Protein AF-A0A432KCK3-F1 (afdb_monomer_lite)

pLDDT: mean 88.82, std 5.76, range [59.09, 95.88]

Sequence (200 aa):
MNIKNFKIGFIILGVLIILNLLLFLYYFHNQTVSRNISDWASFASYIGGTTNTLISIMTLLVTFFIAYEISKIEGKRNTANIEYDRKKFKRELREKAYAEVSENLNDFWFAITNGNRQQTKDSLFIIRTRFISFIKHKKHLFPDIKPSEFQNLDNILKEVLNQASKKIDVDTPEMIKLVEDFQKEISLFHKRIQEYILSE

Radius of gyration: 40.0 Å; chains: 1; bounding box: 82×30×105 Å

Secondary structure (DSSP, 8-state):
--HHHHHHHHHHHHHHHHHHHHHHHHHHTTSPPP--HHHHHHHHHHHHHHHHHHHHHHHHHHHHHHHHHHHHHHHHHHHHHHHHHHHHHHHHHHHHHHHHHHHHHHHHHHHHHSS-HHHHHHHHHHHHHHHHHHHHHGGGT-TT--GGGGHHHHHHHHHHHHHHTT---TTSHHHHHHHHHHHHHHHHHHHHHHHHHH--

Foldseek 3Di:
DDPVVLVVVVVVLVVVLVVVVVVVCVVCVPPDDDPDVVVVVVVCVVSCVVVVVSVVVNVVSVVVVVVVVVVVVVVVVVVVVVVVVVLVVLLVVLVVLCVVLLVLLVCLVVLQPPDDLVSSLVSLVVNLVSNVCSQPPVCVSVVPDHPVLLVQLSVLSVVVSVVSVVDDDCPDPVNVVSVVSNVVSSVVVVVVSVCRSPVD

Structure (mmCIF, N/CA/C/O backbone):
data_AF-A0A432KCK3-F1
#
_entry.id   AF-A0A432KCK3-F1
#
loop_
_atom_site.group_PDB
_atom_site.id
_atom_site.type_symbol
_atom_site.label_atom_id
_atom_site.label_alt_id
_atom_site.label_comp_id
_atom_site.label_asym_id
_atom_site.label_entity_id
_atom_site.label_seq_id
_atom_site.pdbx_PDB_ins_code
_atom_site.Cartn_x
_atom_site.Cartn_y
_atom_site.Cartn_z
_atom_site.occupancy
_atom_site.B_iso_or_equiv
_atom_site.auth_seq_id
_atom_site.auth_comp_id
_atom_site.auth_asym_id
_atom_site.auth_atom_id
_atom_site.pdbx_PDB_model_num
ATOM 1 N N . MET A 1 1 ? 10.576 1.507 -29.849 1.00 65.75 1 MET A N 1
ATOM 2 C CA . MET A 1 1 ? 11.276 0.990 -31.046 1.00 65.75 1 MET A CA 1
ATOM 3 C C . MET A 1 1 ? 11.766 -0.421 -30.751 1.00 65.75 1 MET A C 1
ATOM 5 O O . MET A 1 1 ? 12.307 -0.630 -29.678 1.00 65.75 1 MET A O 1
ATOM 9 N N . ASN A 1 2 ? 11.532 -1.409 -31.619 1.00 81.06 2 ASN A N 1
ATOM 10 C CA . ASN A 1 2 ? 12.015 -2.774 -31.361 1.00 81.06 2 ASN A CA 1
A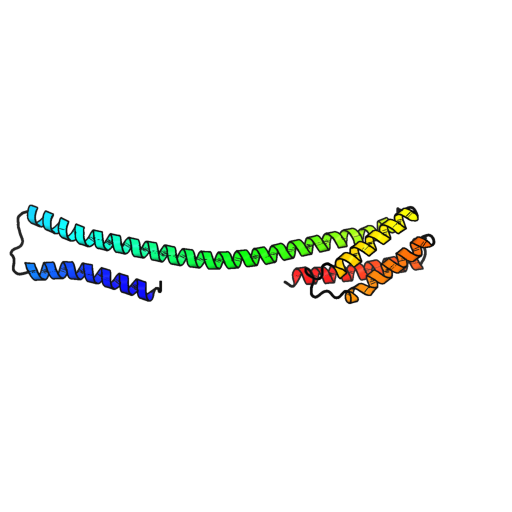TOM 11 C C . ASN A 1 2 ? 13.544 -2.825 -31.538 1.00 81.06 2 ASN A C 1
ATOM 13 O O . ASN A 1 2 ? 14.058 -2.259 -32.505 1.00 81.06 2 ASN A O 1
ATOM 17 N N . ILE A 1 3 ? 14.257 -3.532 -30.655 1.00 84.62 3 ILE A N 1
ATOM 18 C CA . ILE A 1 3 ? 15.711 -3.745 -30.750 1.00 84.62 3 ILE A CA 1
ATOM 19 C C . ILE A 1 3 ? 16.120 -4.299 -32.123 1.00 84.62 3 ILE A C 1
ATOM 21 O O . ILE A 1 3 ? 17.187 -3.972 -32.631 1.00 84.62 3 ILE A O 1
ATOM 25 N N . LYS A 1 4 ? 15.249 -5.094 -32.764 1.00 84.81 4 LYS A N 1
ATOM 26 C CA . LYS A 1 4 ? 15.465 -5.601 -34.127 1.00 84.81 4 LYS A CA 1
ATOM 27 C C . LYS A 1 4 ? 15.536 -4.467 -35.155 1.00 84.81 4 LYS A C 1
ATOM 29 O O . LYS A 1 4 ? 16.465 -4.434 -35.951 1.00 84.81 4 LYS A O 1
ATOM 34 N N . ASN A 1 5 ? 14.618 -3.504 -35.086 1.00 84.12 5 ASN A N 1
ATOM 35 C CA . ASN A 1 5 ? 14.568 -2.373 -36.019 1.00 84.12 5 ASN A CA 1
ATOM 36 C C . ASN A 1 5 ? 15.750 -1.418 -35.798 1.00 84.12 5 ASN A C 1
ATOM 38 O O . ASN A 1 5 ? 16.316 -0.915 -36.762 1.00 84.12 5 ASN A O 1
ATOM 42 N N . PHE A 1 6 ? 16.165 -1.223 -34.540 1.00 84.62 6 PHE A N 1
ATOM 43 C CA . PHE A 1 6 ? 17.365 -0.448 -34.215 1.00 84.62 6 PHE A CA 1
ATOM 44 C C . PHE A 1 6 ? 18.635 -1.093 -34.787 1.00 84.62 6 PHE A C 1
ATOM 46 O O . PHE A 1 6 ? 19.427 -0.420 -35.443 1.00 84.62 6 PHE A O 1
ATOM 53 N N . LYS A 1 7 ? 18.794 -2.413 -34.609 1.00 86.88 7 LYS A N 1
ATOM 54 C CA . LYS A 1 7 ? 19.919 -3.175 -35.175 1.00 86.88 7 LYS A CA 1
ATOM 55 C C . LYS A 1 7 ? 19.970 -3.075 -36.699 1.00 86.88 7 LYS A C 1
ATOM 57 O O . LYS A 1 7 ? 21.044 -2.862 -37.246 1.00 86.88 7 LYS A O 1
ATOM 62 N N . ILE A 1 8 ? 18.824 -3.186 -37.373 1.00 88.31 8 ILE A N 1
ATOM 63 C CA . ILE A 1 8 ? 18.741 -3.044 -38.835 1.00 88.31 8 ILE A CA 1
ATOM 64 C C . ILE A 1 8 ? 19.192 -1.642 -39.268 1.00 88.31 8 ILE A C 1
ATOM 66 O O . ILE A 1 8 ? 20.030 -1.530 -40.158 1.00 88.31 8 ILE A O 1
ATOM 70 N N . GLY A 1 9 ? 18.711 -0.582 -38.608 1.00 86.00 9 GLY A N 1
ATOM 71 C CA . GLY A 1 9 ? 19.139 0.791 -38.904 1.00 86.00 9 GLY A CA 1
ATOM 72 C C . GLY A 1 9 ? 20.643 1.010 -38.707 1.00 86.00 9 GLY A C 1
ATOM 73 O O . GLY A 1 9 ? 21.292 1.643 -39.537 1.00 86.00 9 GLY A O 1
ATOM 74 N N . PHE A 1 10 ? 21.216 0.421 -37.655 1.00 86.81 10 PHE A N 1
ATOM 75 C CA . PHE A 1 10 ? 22.654 0.480 -37.383 1.00 86.81 10 PHE A CA 1
ATOM 76 C C . PHE A 1 10 ? 23.480 -0.231 -38.467 1.00 86.81 10 PHE A C 1
ATOM 78 O O . PHE A 1 10 ? 24.492 0.299 -38.920 1.00 86.81 10 PHE A O 1
ATOM 85 N N . ILE A 1 11 ? 23.024 -1.403 -38.924 1.00 90.19 11 ILE A N 1
ATOM 86 C CA . ILE A 1 11 ? 23.661 -2.147 -40.020 1.00 90.19 11 ILE A CA 1
ATOM 87 C C . ILE A 1 11 ? 23.606 -1.337 -41.319 1.00 90.19 11 ILE A C 1
ATOM 89 O O . ILE A 1 11 ? 24.623 -1.225 -41.997 1.00 90.19 11 ILE A O 1
ATOM 93 N N . ILE A 1 12 ? 22.460 -0.729 -41.646 1.00 90.69 12 ILE A N 1
ATOM 94 C CA . ILE A 1 12 ? 22.310 0.106 -42.848 1.00 90.69 12 ILE A CA 1
ATOM 95 C C . ILE A 1 12 ? 23.300 1.278 -42.822 1.00 90.69 12 ILE A C 1
ATOM 97 O O . ILE A 1 12 ? 23.990 1.510 -43.811 1.00 90.69 12 ILE A O 1
ATOM 101 N N . LEU A 1 13 ? 23.421 1.983 -41.694 1.00 87.50 13 LEU A N 1
ATOM 102 C CA . LEU A 1 13 ? 24.374 3.090 -41.550 1.00 87.50 13 LEU A CA 1
ATOM 103 C C . LEU A 1 13 ? 25.829 2.626 -41.695 1.00 87.50 13 LEU A C 1
ATOM 105 O O . LEU A 1 13 ? 26.601 3.267 -42.404 1.00 87.50 13 LEU A O 1
ATOM 109 N N . GLY A 1 14 ? 26.189 1.482 -41.107 1.00 87.88 14 GLY A N 1
ATOM 110 C CA . GLY A 1 14 ? 27.512 0.882 -41.297 1.00 87.88 14 GLY A CA 1
ATOM 111 C C . GLY A 1 14 ? 27.797 0.523 -42.760 1.00 87.88 14 GLY A C 1
ATOM 112 O O . GLY A 1 14 ? 28.874 0.825 -43.273 1.00 87.88 14 GLY A O 1
ATOM 113 N N . VAL A 1 15 ? 26.814 -0.050 -43.462 1.00 91.00 15 VAL A N 1
ATOM 114 C CA . VAL A 1 15 ? 26.917 -0.360 -44.897 1.00 91.00 15 VAL A CA 1
ATOM 115 C C . VAL A 1 15 ? 27.091 0.910 -45.727 1.00 91.00 15 VAL A C 1
ATOM 117 O O . VAL A 1 15 ? 27.895 0.902 -46.651 1.00 91.00 15 VAL A O 1
ATOM 120 N N . LEU A 1 16 ? 26.410 2.012 -45.395 1.00 88.00 16 LEU A N 1
ATOM 121 C CA . LEU A 1 16 ? 26.565 3.287 -46.105 1.00 88.00 16 LEU A CA 1
ATOM 122 C C . LEU A 1 16 ? 27.978 3.875 -45.964 1.00 88.00 16 LEU A C 1
ATOM 124 O O . LEU A 1 16 ? 28.517 4.385 -46.946 1.00 88.00 16 LEU A O 1
ATOM 128 N N . ILE A 1 17 ? 28.600 3.761 -44.784 1.00 86.94 17 ILE A N 1
ATOM 129 C CA . ILE A 1 17 ? 29.996 4.183 -44.566 1.00 86.94 17 ILE A CA 1
ATOM 130 C C . ILE A 1 17 ? 30.942 3.347 -45.438 1.00 86.94 17 ILE A C 1
ATOM 132 O O . ILE A 1 17 ? 31.771 3.893 -46.167 1.00 86.94 17 ILE A O 1
ATOM 136 N N . ILE A 1 18 ? 30.791 2.020 -45.406 1.00 88.62 18 ILE A N 1
ATOM 137 C CA . ILE A 1 18 ? 31.623 1.101 -46.197 1.00 88.62 18 ILE A CA 1
ATOM 138 C C . ILE A 1 18 ? 31.410 1.334 -47.697 1.00 88.62 18 ILE A C 1
ATOM 140 O O . ILE A 1 18 ? 32.375 1.372 -48.455 1.00 88.62 18 ILE A O 1
ATOM 144 N N . LEU A 1 19 ? 30.167 1.539 -48.133 1.00 88.62 19 LEU A N 1
ATOM 145 C CA . LEU A 1 19 ? 29.832 1.807 -49.529 1.00 88.62 19 LEU A CA 1
ATOM 146 C C . LEU A 1 19 ? 30.483 3.101 -50.024 1.00 88.62 19 LEU A C 1
ATOM 148 O O . LEU A 1 19 ? 30.990 3.127 -51.141 1.00 88.62 19 LEU A O 1
ATOM 152 N N . ASN A 1 20 ? 30.515 4.155 -49.203 1.00 84.69 20 ASN A N 1
ATOM 153 C CA . ASN A 1 20 ? 31.182 5.408 -49.556 1.00 84.69 20 ASN A CA 1
ATOM 154 C C . ASN A 1 20 ? 32.686 5.197 -49.814 1.00 84.69 20 ASN A C 1
ATOM 156 O O . ASN A 1 20 ? 33.214 5.673 -50.820 1.00 84.69 20 ASN A O 1
ATOM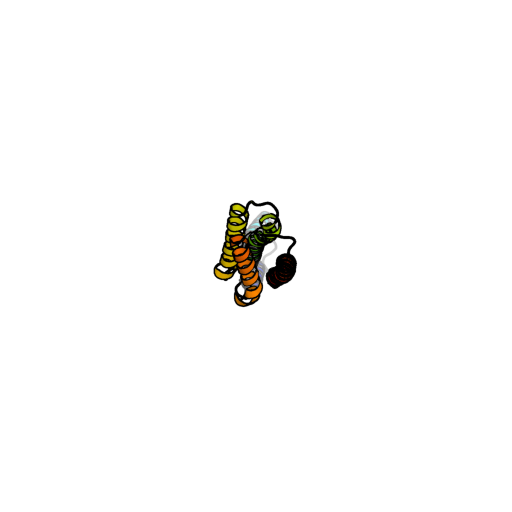 160 N N . LEU A 1 21 ? 33.347 4.403 -48.964 1.00 84.62 21 LEU A N 1
ATOM 161 C CA . LEU A 1 21 ? 34.751 4.017 -49.140 1.00 84.62 21 LEU A CA 1
ATOM 162 C C . LEU A 1 21 ? 34.962 3.139 -50.381 1.00 84.62 21 LEU A C 1
ATOM 164 O O . LEU A 1 21 ? 35.897 3.367 -51.145 1.00 84.62 21 LEU A O 1
ATOM 168 N N . LEU A 1 22 ? 34.087 2.158 -50.616 1.00 88.31 22 LEU A N 1
ATOM 169 C CA . LEU A 1 22 ? 34.173 1.276 -51.783 1.00 88.31 22 LEU A CA 1
ATOM 170 C C . LEU A 1 22 ? 33.948 2.027 -53.098 1.00 88.31 22 LEU A C 1
ATOM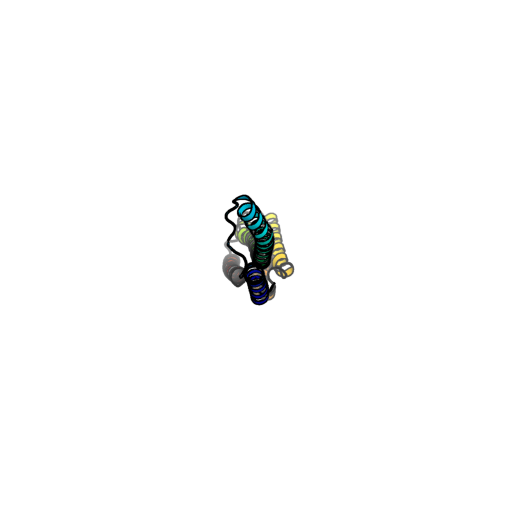 172 O O . LEU A 1 22 ? 34.650 1.755 -54.067 1.00 88.31 22 LEU A O 1
ATOM 176 N N . LEU A 1 23 ? 33.019 2.986 -53.140 1.00 86.56 23 LEU A N 1
ATOM 177 C CA . LEU A 1 23 ? 32.794 3.838 -54.311 1.00 86.56 23 LEU A CA 1
ATOM 178 C C . LEU A 1 23 ? 34.025 4.686 -54.631 1.00 86.56 23 LEU A C 1
ATOM 180 O O . LEU A 1 23 ? 34.400 4.803 -55.797 1.00 86.56 23 LEU A O 1
ATOM 184 N N . PHE A 1 24 ? 34.681 5.230 -53.603 1.00 84.06 24 PHE A N 1
ATOM 185 C CA . PHE A 1 24 ? 35.943 5.939 -53.776 1.00 84.06 24 PHE A CA 1
ATOM 186 C C . PHE A 1 24 ? 37.027 5.013 -54.346 1.00 84.06 24 PHE A C 1
ATOM 188 O O . PHE A 1 24 ? 37.630 5.326 -55.371 1.00 84.06 24 PHE A O 1
ATOM 195 N N . LEU A 1 25 ? 37.233 3.839 -53.740 1.00 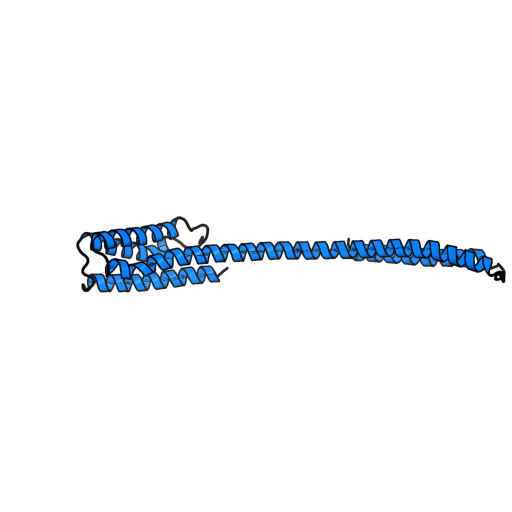85.31 25 LEU A N 1
ATOM 196 C CA . LEU A 1 25 ? 38.221 2.871 -54.225 1.00 85.31 25 LEU A CA 1
ATOM 197 C C . LEU A 1 25 ? 37.929 2.431 -55.662 1.00 85.31 25 LEU A C 1
ATOM 199 O O . LEU A 1 25 ? 38.839 2.393 -56.481 1.00 85.31 25 LEU A O 1
ATOM 203 N N . TYR A 1 26 ? 36.666 2.163 -55.995 1.00 87.69 26 TYR A N 1
ATOM 204 C CA . TYR A 1 26 ? 36.255 1.775 -57.340 1.00 87.69 26 TYR A CA 1
ATOM 205 C C . TYR A 1 26 ? 36.540 2.870 -58.373 1.00 87.69 26 TYR A C 1
ATOM 207 O O . TYR A 1 26 ? 37.083 2.582 -59.436 1.00 87.69 26 TYR A O 1
ATOM 215 N N . TYR A 1 27 ? 36.218 4.130 -58.080 1.00 84.88 27 TYR A N 1
ATOM 216 C CA . TYR A 1 27 ? 36.402 5.210 -59.050 1.00 84.88 27 TYR A CA 1
ATOM 217 C C . TYR A 1 27 ? 37.881 5.573 -59.262 1.00 84.88 27 TYR A C 1
ATOM 219 O O . TYR A 1 27 ? 38.283 5.932 -60.367 1.00 84.88 27 TYR A O 1
ATOM 227 N N . PHE A 1 28 ? 38.709 5.439 -58.222 1.00 82.19 28 PHE A N 1
ATOM 228 C CA . PHE A 1 28 ? 40.108 5.871 -58.244 1.00 82.19 28 PHE A CA 1
ATOM 229 C C . PHE A 1 28 ? 41.134 4.728 -58.363 1.00 82.19 28 PHE A C 1
ATOM 231 O O . PHE A 1 28 ? 42.328 5.008 -58.383 1.00 82.19 28 PHE A O 1
ATOM 238 N N . HIS A 1 29 ? 40.719 3.460 -58.507 1.00 82.31 29 HIS A N 1
ATOM 239 C CA . HIS A 1 29 ? 41.652 2.314 -58.519 1.00 82.31 29 HIS A CA 1
ATOM 240 C C . HIS A 1 29 ? 42.734 2.364 -59.614 1.00 82.31 29 HIS A C 1
ATOM 242 O O . HIS A 1 29 ? 43.839 1.879 -59.392 1.00 82.31 29 HIS A O 1
ATOM 248 N N . ASN A 1 30 ? 42.432 2.949 -60.779 1.00 81.88 30 ASN A N 1
ATOM 249 C CA . ASN A 1 30 ? 43.364 3.059 -61.912 1.00 81.88 30 ASN A CA 1
ATOM 250 C C . ASN A 1 30 ? 44.143 4.383 -61.942 1.00 81.88 30 ASN A C 1
ATOM 252 O O . ASN A 1 30 ? 44.905 4.632 -62.874 1.00 81.88 30 ASN A O 1
ATOM 256 N N . GLN A 1 31 ? 43.932 5.256 -60.957 1.00 81.69 31 GLN A N 1
ATOM 257 C CA . GLN A 1 31 ? 44.624 6.536 -60.860 1.00 81.69 31 GLN A CA 1
ATOM 258 C C . GLN A 1 31 ? 45.939 6.342 -60.096 1.00 81.69 31 GLN A C 1
ATOM 260 O O . GLN A 1 31 ? 46.000 5.617 -59.103 1.00 81.69 31 GLN A O 1
ATOM 265 N N . THR A 1 32 ? 47.010 7.006 -60.532 1.00 82.62 32 THR A N 1
ATOM 266 C CA . THR A 1 32 ? 48.252 7.039 -59.752 1.00 82.62 32 THR A CA 1
ATOM 267 C C . THR A 1 32 ? 48.020 7.788 -58.447 1.00 82.62 32 THR A C 1
ATOM 269 O O . THR A 1 32 ? 47.414 8.859 -58.447 1.00 82.62 32 THR A O 1
ATOM 272 N N . VAL A 1 33 ? 48.546 7.259 -57.344 1.00 82.75 33 VAL A N 1
ATOM 273 C CA . VAL A 1 33 ? 48.454 7.896 -56.026 1.00 82.75 33 VAL A CA 1
ATOM 274 C C . VAL A 1 33 ? 49.027 9.316 -56.086 1.00 82.75 33 VAL A C 1
ATOM 276 O O . VAL A 1 33 ? 50.190 9.499 -56.461 1.00 82.75 33 VAL A O 1
ATOM 279 N N . SER A 1 34 ? 48.223 10.318 -55.713 1.00 85.00 34 SER A N 1
ATOM 280 C CA . SER A 1 34 ? 48.678 11.710 -55.728 1.00 85.00 34 SER A CA 1
ATOM 281 C C . SER A 1 34 ? 49.820 11.919 -54.734 1.00 85.00 34 SER A C 1
ATOM 283 O O . SER A 1 34 ? 49.775 11.466 -53.587 1.00 85.00 34 SER A O 1
ATOM 285 N N . ARG A 1 35 ? 50.852 12.640 -55.181 1.00 87.75 35 ARG A N 1
ATOM 286 C CA . ARG A 1 35 ? 51.964 13.106 -54.339 1.00 87.75 35 ARG A CA 1
ATOM 287 C C . ARG A 1 35 ? 51.707 14.498 -53.757 1.00 87.75 35 ARG A C 1
ATOM 289 O O . ARG A 1 35 ? 52.503 14.966 -52.948 1.00 87.75 35 ARG A O 1
ATOM 296 N N . ASN A 1 36 ? 50.628 15.169 -54.170 1.00 91.50 36 ASN A N 1
ATOM 297 C CA . ASN A 1 36 ? 50.270 16.486 -53.662 1.00 91.50 36 ASN A CA 1
ATOM 298 C C . ASN A 1 36 ? 49.482 16.345 -52.355 1.00 91.50 36 ASN A C 1
ATOM 300 O O . ASN A 1 36 ? 48.428 15.713 -52.304 1.00 91.50 36 ASN A O 1
ATOM 304 N N . ILE A 1 37 ? 49.982 16.974 -51.295 1.00 90.19 37 ILE A N 1
ATOM 305 C CA . ILE A 1 37 ? 49.345 16.954 -49.978 1.00 90.19 37 ILE A CA 1
ATOM 306 C C . ILE A 1 37 ? 47.952 17.606 -49.975 1.00 90.19 37 ILE A C 1
ATOM 308 O O . ILE A 1 37 ? 47.092 17.211 -49.190 1.00 90.19 37 ILE A O 1
ATOM 312 N N . SER A 1 38 ? 47.697 18.554 -50.884 1.00 92.44 38 SER A N 1
ATOM 313 C CA . SER A 1 38 ? 46.398 19.227 -51.017 1.00 92.44 38 SER A CA 1
ATOM 314 C C . SER A 1 38 ? 45.269 18.274 -51.435 1.00 92.44 38 SER A C 1
ATOM 316 O O . SER A 1 38 ? 44.123 18.435 -51.004 1.00 92.44 38 SER A O 1
ATOM 318 N N . ASP A 1 39 ? 45.579 17.255 -52.237 1.00 86.94 39 ASP A N 1
ATOM 319 C CA . ASP A 1 39 ? 44.585 16.282 -52.709 1.00 86.94 39 ASP A CA 1
ATOM 320 C C . ASP A 1 39 ? 44.174 15.342 -51.569 1.00 86.94 39 ASP A C 1
ATOM 322 O O . ASP A 1 39 ? 42.993 15.049 -51.377 1.00 86.94 39 ASP A O 1
ATOM 326 N N . TRP A 1 40 ? 45.144 14.945 -50.741 1.00 86.69 40 TRP A N 1
ATOM 327 C CA . TRP A 1 40 ? 44.907 14.165 -49.526 1.00 86.69 40 TRP A CA 1
ATOM 328 C C . TRP A 1 40 ? 44.112 14.936 -48.477 1.00 86.69 40 TRP A C 1
ATOM 330 O O . TRP A 1 40 ? 43.226 14.361 -47.845 1.00 86.69 40 TRP A O 1
ATOM 340 N N . ALA A 1 41 ? 44.385 16.233 -48.319 1.00 87.75 41 ALA A N 1
ATOM 341 C CA . ALA A 1 41 ? 43.596 17.096 -47.446 1.00 87.75 41 ALA A CA 1
ATOM 342 C C . ALA A 1 41 ? 42.128 17.146 -47.904 1.00 87.75 41 ALA A C 1
ATOM 344 O O . ALA A 1 41 ? 41.225 16.950 -47.094 1.00 87.75 41 ALA A O 1
ATOM 345 N N . SER A 1 42 ? 41.890 17.304 -49.210 1.00 88.62 42 SER A N 1
ATOM 346 C CA . SER A 1 42 ? 40.538 17.329 -49.788 1.00 88.62 42 SER A CA 1
ATOM 347 C C . SER A 1 42 ? 39.806 15.990 -49.627 1.00 88.62 42 SER A C 1
ATOM 349 O O . SER A 1 42 ? 38.626 15.962 -49.273 1.00 88.62 42 SER A O 1
ATOM 351 N N . PHE A 1 43 ? 40.506 14.866 -49.815 1.00 85.19 43 PHE A N 1
ATOM 352 C CA . PHE A 1 43 ? 39.965 13.527 -49.565 1.00 85.19 43 PHE A CA 1
ATOM 353 C C . PHE A 1 43 ? 39.592 13.317 -48.093 1.00 85.19 43 PHE A C 1
ATOM 355 O O . PHE A 1 43 ? 38.486 12.864 -47.790 1.00 85.19 43 PHE A O 1
ATOM 362 N N . ALA A 1 44 ? 40.484 13.690 -47.172 1.00 85.69 44 ALA A N 1
ATOM 363 C CA . ALA A 1 44 ? 40.225 13.605 -45.741 1.00 85.69 44 ALA A CA 1
ATOM 364 C C . ALA A 1 44 ? 39.026 14.474 -45.334 1.00 85.69 44 ALA A C 1
ATOM 366 O O . ALA A 1 44 ? 38.208 14.040 -44.526 1.00 85.69 44 ALA A O 1
ATOM 367 N N . SER A 1 45 ? 38.867 15.660 -45.931 1.00 88.31 45 SER A N 1
ATOM 368 C CA . SER A 1 45 ? 37.687 16.505 -45.725 1.00 88.31 45 SER A CA 1
ATOM 369 C C . SER A 1 45 ? 36.399 15.861 -46.242 1.00 88.31 45 SER A C 1
ATOM 371 O O . SER A 1 45 ? 35.382 15.934 -45.557 1.00 88.31 45 SER A O 1
ATOM 373 N N . TYR A 1 46 ? 36.422 15.198 -47.401 1.00 87.00 46 TYR A N 1
ATOM 374 C CA . TYR A 1 46 ? 35.257 14.483 -47.934 1.00 87.00 46 TYR A CA 1
ATOM 375 C C . TYR A 1 46 ? 34.851 13.300 -47.045 1.00 87.00 46 TYR A C 1
ATOM 377 O O . TYR A 1 46 ? 33.700 13.230 -46.612 1.00 87.00 46 TYR A O 1
ATOM 385 N N . ILE A 1 47 ? 35.796 12.409 -46.718 1.00 86.44 47 ILE A N 1
ATOM 386 C CA . ILE A 1 47 ? 35.545 11.255 -45.841 1.00 86.44 47 ILE A CA 1
ATOM 387 C C . ILE A 1 47 ? 35.131 11.718 -44.448 1.00 86.44 47 ILE A C 1
ATOM 389 O O . ILE A 1 47 ? 34.180 11.185 -43.882 1.00 86.44 47 ILE A O 1
ATOM 393 N N . GLY A 1 48 ? 35.813 12.723 -43.898 1.00 85.50 48 GLY A N 1
ATOM 394 C CA . GLY A 1 48 ? 35.477 13.312 -42.609 1.00 85.50 48 GLY A CA 1
ATOM 395 C C . GLY A 1 48 ? 34.079 13.921 -42.614 1.00 85.50 48 GLY A C 1
ATOM 396 O O . GLY A 1 48 ? 33.308 13.669 -41.696 1.00 85.50 48 GLY A O 1
ATOM 397 N N . GLY A 1 49 ? 33.713 14.656 -43.665 1.00 86.31 49 GLY A N 1
ATOM 398 C CA . GLY A 1 49 ? 32.382 15.237 -43.825 1.00 86.31 49 GLY A CA 1
ATOM 399 C C . GLY A 1 49 ? 31.284 14.176 -43.860 1.00 86.31 49 GLY A C 1
ATOM 400 O O . GLY A 1 49 ? 30.368 14.217 -43.041 1.00 86.31 49 GLY A O 1
ATOM 401 N N . THR A 1 50 ? 31.394 13.184 -44.747 1.00 85.44 50 THR A N 1
ATOM 402 C CA . THR A 1 50 ? 30.371 12.135 -44.883 1.00 85.44 50 THR A CA 1
ATOM 403 C C . THR A 1 50 ? 30.307 11.239 -43.646 1.00 85.44 50 THR A C 1
ATOM 405 O O . THR A 1 50 ? 29.222 10.984 -43.120 1.00 85.44 50 THR A O 1
ATOM 408 N N . THR A 1 51 ? 31.458 10.813 -43.122 1.00 84.06 51 THR A N 1
ATOM 409 C CA . THR A 1 51 ? 31.533 9.921 -41.957 1.00 84.06 51 THR A CA 1
ATOM 410 C C . THR A 1 51 ? 31.043 10.620 -40.694 1.00 84.06 51 THR A C 1
ATOM 412 O O . THR A 1 51 ? 30.252 10.037 -39.957 1.00 84.06 51 THR A O 1
ATOM 415 N N . ASN A 1 52 ? 31.414 11.883 -40.456 1.00 87.88 52 ASN A N 1
ATOM 416 C CA . ASN A 1 52 ? 30.951 12.613 -39.272 1.00 87.88 52 ASN A CA 1
ATOM 417 C C . ASN A 1 52 ? 29.448 12.886 -39.316 1.00 87.88 52 ASN A C 1
ATOM 419 O O . ASN A 1 52 ? 28.784 12.784 -38.282 1.00 87.88 52 ASN A O 1
ATOM 423 N N . THR A 1 53 ? 28.878 13.188 -40.486 1.00 89.06 53 THR A N 1
ATOM 424 C CA . THR A 1 53 ? 27.420 13.301 -40.629 1.00 89.06 53 THR A CA 1
ATOM 425 C C . THR A 1 53 ? 26.729 11.978 -40.292 1.00 89.06 53 THR A C 1
ATOM 427 O O . THR A 1 53 ? 25.769 11.973 -39.520 1.00 89.06 53 THR A O 1
ATOM 430 N N . LEU A 1 54 ? 27.240 10.846 -40.788 1.00 86.38 54 LEU A N 1
ATOM 431 C CA . LEU A 1 54 ? 26.683 9.522 -40.486 1.00 86.38 54 LEU A CA 1
ATOM 432 C C . LEU A 1 54 ? 26.828 9.161 -38.998 1.00 86.38 54 LEU A C 1
ATOM 434 O O . LEU A 1 54 ? 25.860 8.707 -38.389 1.00 86.38 54 LEU A O 1
ATOM 438 N N . ILE A 1 55 ? 27.979 9.444 -38.380 1.00 87.88 55 ILE A N 1
ATOM 439 C CA . ILE A 1 55 ? 28.206 9.264 -36.935 1.00 87.88 55 ILE A CA 1
ATOM 440 C C . ILE A 1 55 ? 27.250 10.135 -36.110 1.00 87.88 55 ILE A C 1
ATOM 442 O O . ILE A 1 55 ? 26.728 9.688 -35.086 1.00 87.88 55 ILE A O 1
ATOM 446 N N . SER A 1 56 ? 26.984 11.365 -36.548 1.00 91.50 56 SER A N 1
ATOM 447 C CA . SER A 1 56 ? 26.070 12.279 -35.852 1.00 91.50 56 SER A CA 1
ATOM 448 C C . SER A 1 56 ? 24.635 11.743 -35.877 1.00 91.50 56 SER A C 1
ATOM 450 O O . SER A 1 56 ? 23.957 11.723 -34.849 1.00 91.50 56 SER A O 1
ATOM 452 N N . ILE A 1 57 ? 24.198 11.217 -37.026 1.00 90.12 57 ILE A N 1
ATOM 453 C CA . ILE A 1 57 ? 22.902 10.540 -37.166 1.00 90.12 57 ILE A CA 1
ATOM 454 C C . ILE A 1 57 ? 22.849 9.291 -36.273 1.00 90.12 57 ILE A C 1
ATOM 456 O O . ILE A 1 57 ? 21.861 9.084 -35.569 1.00 90.12 57 ILE A O 1
ATOM 460 N N . MET A 1 58 ? 23.914 8.482 -36.246 1.00 86.94 58 MET A N 1
ATOM 461 C CA . MET A 1 58 ? 23.997 7.306 -35.370 1.00 86.94 58 MET A CA 1
ATOM 462 C C . MET A 1 58 ? 23.884 7.683 -33.895 1.00 86.94 58 MET A C 1
ATOM 464 O O . MET A 1 58 ? 23.115 7.061 -33.166 1.00 86.94 58 MET A O 1
ATOM 468 N N . THR A 1 59 ? 24.608 8.717 -33.468 1.00 91.06 59 THR A N 1
ATOM 469 C CA . THR A 1 59 ? 24.558 9.225 -32.093 1.00 91.06 59 THR A CA 1
ATOM 470 C C . THR A 1 59 ? 23.135 9.622 -31.722 1.00 91.06 59 THR A C 1
ATOM 472 O O . THR A 1 59 ? 22.626 9.175 -30.699 1.00 91.06 59 THR A O 1
ATOM 475 N N . LEU A 1 60 ? 22.445 10.369 -32.588 1.00 92.19 60 LEU A N 1
ATOM 476 C CA . LEU A 1 60 ? 21.064 10.781 -32.346 1.00 92.19 60 LEU A CA 1
ATOM 477 C C . LEU A 1 60 ? 20.113 9.581 -32.234 1.00 92.19 60 LEU A C 1
ATOM 479 O O . LEU A 1 60 ? 19.280 9.541 -31.327 1.00 92.19 60 LEU A O 1
ATOM 483 N N . LEU A 1 61 ? 20.256 8.575 -33.103 1.00 89.38 61 LEU A N 1
ATOM 484 C CA . LEU A 1 61 ? 19.456 7.347 -33.038 1.00 89.38 61 LEU A CA 1
ATOM 485 C C . LEU A 1 61 ? 19.705 6.562 -31.745 1.00 89.38 61 LEU A C 1
ATOM 487 O O . LEU A 1 61 ? 18.754 6.047 -31.153 1.00 89.38 61 LEU A O 1
ATOM 491 N N . VAL A 1 62 ? 20.961 6.477 -31.299 1.00 90.56 62 VAL A N 1
ATOM 492 C CA . VAL A 1 62 ? 21.337 5.841 -30.028 1.00 90.56 62 VAL A CA 1
ATOM 493 C C . VAL A 1 62 ? 20.712 6.599 -28.859 1.00 90.56 62 VAL A C 1
ATOM 495 O O . VAL A 1 62 ? 20.031 5.987 -28.037 1.00 90.56 62 VAL A O 1
ATOM 498 N N . THR A 1 63 ? 20.878 7.923 -28.801 1.00 93.75 63 THR A N 1
ATOM 499 C CA . THR A 1 63 ? 20.303 8.767 -27.745 1.00 93.75 63 THR A CA 1
ATOM 500 C C . THR A 1 63 ? 18.785 8.629 -27.691 1.00 93.75 63 THR A C 1
ATOM 502 O O . THR A 1 63 ? 18.225 8.428 -26.615 1.00 93.75 63 THR A O 1
ATOM 505 N N . PHE A 1 64 ? 18.114 8.664 -28.844 1.00 92.44 64 PHE A N 1
ATOM 506 C CA . PHE A 1 64 ? 16.669 8.475 -28.926 1.00 92.44 64 PHE A CA 1
ATOM 507 C C . PHE A 1 64 ? 16.237 7.089 -28.431 1.00 92.44 64 PHE A C 1
ATOM 509 O O . PHE A 1 64 ? 15.271 6.971 -27.677 1.00 92.44 64 PHE A O 1
ATOM 516 N N . PHE A 1 65 ? 16.958 6.031 -28.816 1.00 90.75 65 PHE A N 1
ATOM 517 C CA . PHE A 1 65 ? 16.663 4.672 -28.365 1.00 90.75 65 PHE A CA 1
ATOM 518 C C . PHE A 1 65 ? 16.822 4.522 -26.847 1.00 90.75 65 PHE A C 1
ATOM 520 O O . PHE A 1 65 ? 15.941 3.962 -26.192 1.00 90.75 65 PHE A O 1
ATOM 527 N N . ILE A 1 66 ? 17.901 5.070 -26.282 1.00 92.50 66 ILE A N 1
ATOM 528 C CA . ILE A 1 66 ? 18.141 5.073 -24.834 1.00 92.50 66 ILE A CA 1
ATOM 529 C C . ILE A 1 66 ? 17.018 5.825 -24.113 1.00 92.50 66 ILE A C 1
ATOM 531 O O . ILE A 1 66 ? 16.423 5.281 -23.185 1.00 92.50 66 ILE A O 1
ATOM 535 N N . ALA A 1 67 ? 16.682 7.036 -24.565 1.00 93.81 67 ALA A N 1
ATOM 536 C CA . ALA A 1 67 ? 15.612 7.836 -23.973 1.00 93.81 67 ALA A CA 1
ATOM 537 C C . ALA A 1 67 ? 14.260 7.101 -23.997 1.00 93.81 67 ALA A C 1
ATOM 539 O O . ALA A 1 67 ? 13.524 7.110 -23.010 1.00 93.81 67 ALA A O 1
ATOM 540 N N . TYR A 1 68 ? 13.953 6.409 -25.098 1.00 92.12 68 TYR A N 1
ATOM 541 C CA . TYR A 1 68 ? 12.740 5.604 -25.221 1.00 92.12 68 TYR A CA 1
ATOM 542 C C . TYR A 1 68 ? 12.690 4.446 -24.209 1.00 92.12 68 TYR A C 1
ATOM 544 O O . TYR A 1 68 ? 11.663 4.240 -23.559 1.00 92.12 68 TYR A O 1
ATOM 552 N N . GLU A 1 69 ? 13.779 3.687 -24.052 1.00 91.81 69 GLU A N 1
ATOM 553 C CA . GLU A 1 69 ? 13.819 2.582 -23.084 1.00 91.81 69 GLU A CA 1
ATOM 554 C C . GLU A 1 69 ? 13.782 3.084 -21.633 1.00 91.81 69 GLU A C 1
ATOM 556 O O . GLU A 1 69 ? 13.071 2.500 -20.813 1.00 91.81 69 GLU A O 1
ATOM 561 N N . ILE A 1 70 ? 14.451 4.202 -21.323 1.00 93.31 70 ILE A N 1
ATOM 562 C CA . ILE A 1 70 ? 14.363 4.855 -20.006 1.00 93.31 70 ILE A CA 1
ATOM 563 C C . ILE A 1 70 ? 12.914 5.240 -19.702 1.00 93.31 70 ILE A C 1
ATOM 565 O O . ILE A 1 70 ? 12.383 4.835 -18.670 1.00 93.31 70 ILE A O 1
ATOM 569 N N . SER A 1 71 ? 12.239 5.932 -20.624 1.00 93.19 71 SER A N 1
ATOM 570 C CA . SER A 1 71 ? 10.842 6.349 -20.447 1.00 93.19 71 SER A CA 1
ATOM 571 C C . SER A 1 71 ? 9.907 5.158 -20.199 1.00 93.19 71 SER A C 1
ATOM 573 O O . SER A 1 71 ? 9.017 5.209 -19.349 1.00 93.19 71 SER A O 1
ATOM 575 N N . LYS A 1 72 ? 10.139 4.033 -20.883 1.00 90.81 72 LYS A N 1
ATOM 576 C CA . LYS A 1 72 ? 9.371 2.798 -20.682 1.00 90.81 72 LYS A CA 1
ATOM 577 C C . LYS A 1 72 ? 9.607 2.175 -19.303 1.00 90.81 72 LYS A C 1
ATOM 579 O O . LYS A 1 72 ? 8.656 1.686 -18.686 1.00 90.81 72 LYS A O 1
ATOM 584 N N . ILE A 1 73 ? 10.853 2.160 -18.828 1.00 92.94 73 ILE A N 1
ATOM 585 C CA . ILE A 1 73 ? 11.204 1.670 -17.487 1.00 92.94 73 ILE A CA 1
ATOM 586 C C . ILE A 1 73 ? 10.576 2.570 -16.422 1.00 92.94 73 ILE A C 1
ATOM 588 O O . ILE A 1 73 ? 9.951 2.068 -15.487 1.00 92.94 73 ILE A O 1
ATOM 592 N N . GLU A 1 74 ? 10.682 3.887 -16.586 1.00 91.44 74 GLU A N 1
ATOM 593 C CA . GLU A 1 74 ? 10.078 4.864 -15.683 1.00 91.44 74 GLU A CA 1
ATOM 594 C C . GLU A 1 74 ? 8.561 4.743 -15.641 1.00 91.44 74 GLU A C 1
ATOM 596 O O . GLU A 1 74 ? 7.999 4.741 -14.551 1.00 91.44 74 GLU A O 1
ATOM 601 N N . GLY A 1 75 ? 7.898 4.549 -16.785 1.00 91.50 75 GLY A N 1
ATOM 602 C CA . GLY A 1 75 ? 6.455 4.323 -16.839 1.00 91.50 75 GLY A CA 1
ATOM 603 C C . GLY A 1 75 ? 6.026 3.114 -16.003 1.00 91.50 75 GLY A C 1
ATOM 604 O O . GLY A 1 75 ? 5.128 3.229 -15.170 1.00 91.50 75 GLY A O 1
ATOM 605 N N . LYS A 1 76 ? 6.722 1.976 -16.152 1.00 90.56 76 LYS A N 1
ATOM 606 C CA . LYS A 1 76 ? 6.466 0.772 -15.339 1.00 90.56 76 LYS A CA 1
ATOM 607 C C . LYS A 1 76 ? 6.723 1.012 -13.852 1.00 90.56 76 LYS A C 1
ATOM 609 O O . LYS A 1 76 ? 5.902 0.637 -13.014 1.00 90.56 76 LYS A O 1
ATOM 614 N N . ARG A 1 77 ? 7.848 1.650 -13.517 1.00 91.31 77 ARG A N 1
ATOM 615 C CA . ARG A 1 77 ? 8.198 1.973 -12.129 1.00 91.31 77 ARG A CA 1
ATOM 616 C C . ARG A 1 77 ? 7.171 2.917 -11.509 1.00 91.31 77 ARG A C 1
ATOM 618 O O . ARG A 1 77 ? 6.763 2.700 -10.379 1.00 91.31 77 ARG A O 1
ATOM 625 N N . ASN A 1 78 ? 6.705 3.913 -12.255 1.00 93.62 78 ASN A N 1
ATOM 626 C CA . ASN A 1 78 ? 5.704 4.864 -11.796 1.00 93.62 78 ASN A CA 1
ATOM 627 C C . ASN A 1 78 ? 4.370 4.171 -11.497 1.00 93.62 78 ASN A C 1
ATOM 629 O O . ASN A 1 78 ? 3.792 4.393 -10.440 1.00 93.62 78 ASN A O 1
ATOM 633 N N . THR A 1 79 ? 3.911 3.265 -12.368 1.00 92.06 79 THR A N 1
ATOM 634 C CA . THR A 1 79 ? 2.688 2.492 -12.093 1.00 92.06 79 THR A CA 1
ATOM 635 C C . THR A 1 79 ? 2.815 1.617 -10.846 1.00 92.06 79 THR A C 1
ATOM 637 O O . THR A 1 79 ? 1.892 1.591 -10.035 1.00 92.06 79 THR A O 1
ATOM 640 N N . ALA A 1 80 ? 3.966 0.964 -10.650 1.00 91.56 80 ALA A N 1
ATOM 641 C CA . ALA A 1 80 ? 4.223 0.151 -9.463 1.00 91.56 80 ALA A CA 1
ATOM 642 C C . ALA A 1 80 ? 4.300 1.006 -8.186 1.00 91.56 80 ALA A C 1
ATOM 644 O O . ALA A 1 80 ? 3.729 0.635 -7.164 1.00 91.56 80 ALA A O 1
ATOM 645 N N . ASN A 1 81 ? 4.946 2.173 -8.256 1.00 93.56 81 ASN A N 1
ATOM 646 C CA . ASN A 1 81 ? 5.021 3.118 -7.144 1.00 93.56 81 ASN A CA 1
ATOM 647 C C . ASN A 1 81 ? 3.633 3.651 -6.768 1.00 93.56 81 ASN A C 1
ATOM 649 O O . ASN A 1 81 ? 3.289 3.653 -5.595 1.00 93.56 81 ASN A O 1
ATOM 653 N N . ILE A 1 82 ? 2.799 4.018 -7.748 1.00 94.38 82 ILE A N 1
ATOM 654 C CA . ILE A 1 82 ? 1.418 4.459 -7.499 1.00 94.38 82 ILE A CA 1
ATOM 655 C C . ILE A 1 82 ? 0.604 3.351 -6.823 1.00 94.38 82 ILE A C 1
ATOM 657 O O . ILE A 1 82 ? -0.179 3.625 -5.915 1.00 94.38 82 ILE A O 1
ATOM 661 N N . GLU A 1 83 ? 0.752 2.098 -7.260 1.00 93.00 83 GLU A N 1
ATOM 662 C CA . GLU A 1 83 ? 0.065 0.970 -6.627 1.00 93.00 83 GLU A CA 1
ATOM 663 C C . GLU A 1 83 ? 0.540 0.759 -5.183 1.00 93.00 83 GLU A C 1
ATOM 665 O O . GLU A 1 83 ? -0.283 0.589 -4.280 1.00 93.00 83 GLU A O 1
ATOM 670 N N . TYR A 1 84 ? 1.852 0.822 -4.958 1.00 93.00 84 TYR A N 1
ATOM 671 C CA . TYR A 1 84 ? 2.450 0.740 -3.631 1.00 93.00 84 TYR A CA 1
ATOM 672 C C . TYR A 1 84 ? 1.961 1.867 -2.711 1.00 93.00 84 TYR A C 1
ATOM 674 O O . TYR A 1 84 ? 1.505 1.593 -1.602 1.00 93.00 84 TYR A O 1
ATOM 682 N N . ASP A 1 85 ? 1.965 3.114 -3.183 1.00 93.06 85 ASP A N 1
ATOM 683 C CA . ASP A 1 85 ? 1.501 4.276 -2.423 1.00 93.06 85 ASP A CA 1
ATOM 684 C C . ASP A 1 85 ? 0.009 4.174 -2.099 1.00 93.06 85 ASP A C 1
ATOM 686 O O . ASP A 1 85 ? -0.404 4.466 -0.978 1.00 93.06 85 ASP A O 1
ATOM 690 N N . ARG A 1 86 ? -0.811 3.681 -3.038 1.00 91.62 86 ARG A N 1
ATOM 691 C CA . ARG A 1 86 ? -2.235 3.404 -2.787 1.00 91.62 86 ARG A CA 1
ATOM 692 C C . ARG A 1 86 ? -2.427 2.347 -1.703 1.00 91.62 86 ARG A C 1
ATOM 694 O O . ARG A 1 86 ? -3.259 2.545 -0.818 1.00 91.62 86 ARG A O 1
ATOM 701 N N . LYS A 1 87 ? -1.676 1.241 -1.756 1.00 91.12 87 LYS A N 1
ATOM 702 C CA . LYS A 1 87 ? -1.715 0.178 -0.734 1.00 91.12 87 LYS A CA 1
ATOM 703 C C . LYS A 1 87 ? -1.287 0.713 0.630 1.00 91.12 87 LYS A C 1
ATOM 705 O O . LYS A 1 87 ? -2.006 0.530 1.611 1.00 91.12 87 LYS A O 1
ATOM 710 N N . LYS A 1 88 ? -0.174 1.446 0.675 1.00 92.75 88 LYS A N 1
ATOM 711 C CA . LYS A 1 88 ? 0.345 2.085 1.887 1.00 92.75 88 LYS A CA 1
ATOM 712 C C . LYS A 1 88 ? -0.671 3.057 2.489 1.00 92.75 88 LYS A C 1
ATOM 714 O O . LYS A 1 88 ? -1.000 2.930 3.662 1.00 92.75 88 LYS A O 1
ATOM 719 N N . PHE A 1 89 ? -1.230 3.957 1.683 1.00 93.44 89 PHE A N 1
ATOM 720 C CA . PHE A 1 89 ? -2.238 4.919 2.127 1.00 93.44 89 PHE A CA 1
ATOM 721 C C . PHE A 1 89 ? -3.507 4.231 2.649 1.00 93.44 89 PHE A C 1
ATOM 723 O O . PHE A 1 89 ? -4.029 4.594 3.701 1.00 93.44 89 PHE A O 1
ATOM 730 N N . LYS A 1 90 ? -3.992 3.187 1.961 1.00 91.75 90 LYS A N 1
ATOM 731 C CA . LYS A 1 90 ? -5.133 2.380 2.429 1.00 91.75 90 LYS A CA 1
ATOM 732 C C . LYS A 1 90 ? -4.841 1.742 3.792 1.00 91.75 90 LYS A C 1
ATOM 734 O O . LYS A 1 90 ? -5.712 1.760 4.662 1.00 91.75 90 LYS A O 1
ATOM 739 N N . ARG A 1 91 ? -3.632 1.206 3.991 1.00 92.56 91 ARG A N 1
ATOM 740 C CA . ARG A 1 91 ? -3.194 0.638 5.274 1.00 92.56 91 ARG A CA 1
ATOM 741 C C . ARG A 1 91 ? -3.152 1.697 6.375 1.00 92.56 91 ARG A C 1
ATOM 743 O O . ARG A 1 91 ? -3.744 1.478 7.423 1.00 92.56 91 ARG A O 1
ATOM 750 N N . GLU A 1 92 ? -2.562 2.861 6.114 1.00 93.62 92 GLU A N 1
ATOM 751 C CA . GLU A 1 92 ? -2.520 3.982 7.067 1.00 93.62 92 GLU A CA 1
ATOM 752 C C . GLU A 1 92 ? -3.929 4.443 7.477 1.00 93.62 92 GLU A C 1
ATOM 754 O O . GLU A 1 92 ? -4.196 4.677 8.656 1.00 93.62 92 GLU A O 1
ATOM 759 N N . LEU A 1 93 ? -4.875 4.517 6.531 1.00 94.19 93 LEU A N 1
ATOM 760 C CA . LEU A 1 93 ? -6.274 4.831 6.840 1.00 94.19 93 LEU A CA 1
ATOM 761 C C . LEU A 1 93 ? -6.931 3.773 7.736 1.00 94.19 93 LEU A C 1
ATOM 763 O O . LEU A 1 93 ? -7.698 4.128 8.634 1.00 94.19 93 LEU A O 1
ATOM 767 N N . ARG A 1 94 ? -6.647 2.485 7.500 1.00 94.06 94 ARG A N 1
ATOM 768 C CA . ARG A 1 94 ? -7.144 1.382 8.336 1.00 94.06 94 ARG A CA 1
ATOM 769 C C . ARG A 1 94 ? -6.552 1.437 9.737 1.00 94.06 94 ARG A C 1
ATOM 771 O O . ARG A 1 94 ? -7.311 1.372 10.697 1.00 94.06 94 ARG A O 1
ATOM 778 N N . GLU A 1 95 ? -5.237 1.593 9.851 1.00 94.75 95 GLU A N 1
ATOM 779 C CA . GLU A 1 95 ? -4.530 1.716 11.129 1.00 94.75 95 GLU A CA 1
ATOM 780 C C . GLU A 1 95 ? -5.060 2.903 11.933 1.00 94.75 95 GLU A C 1
ATOM 782 O O . GLU A 1 95 ? -5.379 2.750 13.108 1.00 94.75 95 GLU A O 1
ATOM 787 N N . LYS A 1 96 ? -5.259 4.060 11.289 1.00 95.50 96 LYS A N 1
ATOM 788 C CA . LYS A 1 96 ? -5.833 5.245 11.937 1.00 95.50 96 LYS A CA 1
ATOM 789 C C . LYS A 1 96 ? -7.264 5.007 12.422 1.00 95.50 96 LYS A C 1
ATOM 791 O O . LYS A 1 96 ? -7.585 5.343 13.557 1.00 95.50 96 LYS A O 1
ATOM 796 N N . ALA A 1 97 ? -8.123 4.428 11.580 1.00 93.88 97 ALA A N 1
ATOM 797 C CA . ALA A 1 97 ? -9.504 4.127 11.958 1.00 93.88 97 ALA A CA 1
ATOM 798 C C . ALA A 1 97 ? -9.581 3.087 13.088 1.00 93.88 97 ALA A C 1
ATOM 800 O O . ALA A 1 97 ? -10.445 3.186 13.956 1.00 93.88 97 ALA A O 1
ATOM 801 N N . TYR A 1 98 ? -8.681 2.101 13.075 1.00 95.00 98 TYR A N 1
ATOM 802 C CA . TYR A 1 98 ? -8.545 1.108 14.134 1.00 95.00 98 TYR A CA 1
ATOM 803 C C . TYR A 1 98 ? -8.053 1.729 15.446 1.00 95.00 98 TYR A C 1
ATOM 805 O O . TYR A 1 98 ? -8.634 1.463 16.493 1.00 95.00 98 TYR A O 1
ATOM 813 N N . ALA A 1 99 ? -7.024 2.576 15.396 1.00 95.69 99 ALA A N 1
ATOM 814 C CA . ALA A 1 99 ? -6.491 3.251 16.574 1.00 95.69 99 ALA A CA 1
ATOM 815 C C . ALA A 1 99 ? -7.571 4.095 17.269 1.00 95.69 99 ALA A C 1
ATOM 817 O O . ALA A 1 99 ? -7.746 3.973 18.475 1.00 95.69 99 ALA A O 1
ATOM 818 N N . GLU A 1 100 ? -8.360 4.853 16.500 1.00 94.81 100 GLU A N 1
ATOM 819 C CA . GLU A 1 100 ? -9.453 5.686 17.022 1.00 94.81 100 GLU A CA 1
ATOM 820 C C . GLU A 1 100 ? -10.511 4.864 17.780 1.00 94.81 100 GLU A C 1
ATOM 822 O O . GLU A 1 100 ? -10.925 5.231 18.880 1.00 94.81 100 GLU A O 1
ATOM 827 N N . VAL A 1 101 ? -10.955 3.731 17.219 1.00 95.25 101 VAL A N 1
ATOM 828 C CA . VAL A 1 101 ? -11.945 2.876 17.897 1.00 95.25 101 VAL A CA 1
ATOM 829 C C . VAL A 1 101 ? -11.327 2.092 19.056 1.00 95.25 101 VAL A C 1
ATOM 831 O O . VAL A 1 101 ? -11.997 1.885 20.062 1.00 95.25 101 VAL A O 1
ATOM 834 N N . SER A 1 102 ? -10.059 1.689 18.947 1.00 95.44 102 SER A N 1
ATOM 835 C CA . SER A 1 102 ? -9.330 0.988 20.006 1.00 95.44 102 SER A CA 1
ATOM 836 C C . SER A 1 102 ? -9.130 1.871 21.233 1.00 95.44 102 SER A C 1
ATOM 838 O O . SER A 1 102 ? -9.378 1.417 22.343 1.00 95.44 102 SER A O 1
ATOM 840 N N . GLU A 1 103 ? -8.698 3.117 21.044 1.00 94.62 103 GLU A N 1
ATOM 841 C CA . GLU A 1 103 ? -8.549 4.099 22.122 1.00 94.62 103 GLU A CA 1
ATOM 842 C C . GLU A 1 103 ? -9.894 4.327 22.817 1.00 94.62 103 GLU A C 1
ATOM 844 O O . GLU A 1 103 ? -10.018 4.136 24.023 1.00 94.62 103 GLU A O 1
ATOM 849 N N . ASN A 1 104 ? -10.941 4.567 22.025 1.00 94.44 104 ASN A N 1
ATOM 850 C CA . ASN A 1 104 ? -12.303 4.712 22.524 1.00 94.44 104 ASN A CA 1
ATOM 851 C C . ASN A 1 104 ? -12.805 3.484 23.310 1.00 94.44 104 ASN A C 1
ATOM 853 O O . ASN A 1 104 ? -13.554 3.629 24.267 1.00 94.44 104 ASN A O 1
ATOM 857 N N . LEU A 1 105 ? -12.441 2.266 22.906 1.00 94.19 105 LEU A N 1
ATOM 858 C CA . LEU A 1 105 ? -12.813 1.047 23.627 1.00 94.19 105 LEU A CA 1
ATOM 859 C C . LEU A 1 105 ? -12.004 0.863 24.922 1.00 94.19 105 LEU A C 1
ATOM 861 O O . LEU A 1 105 ? -12.548 0.369 25.907 1.00 94.19 105 LEU A O 1
ATOM 865 N N . ASN A 1 106 ? -10.744 1.300 24.949 1.00 92.06 106 ASN A N 1
ATOM 866 C CA . ASN A 1 106 ? -9.891 1.247 26.139 1.00 92.06 106 ASN A CA 1
ATOM 867 C C . ASN A 1 106 ? -10.352 2.214 27.243 1.00 92.06 106 ASN A C 1
ATOM 869 O O . ASN A 1 106 ? -10.181 1.916 28.427 1.00 92.06 106 ASN A O 1
ATOM 873 N N . ASP A 1 107 ? -11.024 3.310 26.880 1.00 92.69 107 ASP A N 1
ATOM 874 C CA . ASP A 1 107 ? -11.635 4.252 27.831 1.00 92.69 107 ASP A CA 1
ATOM 875 C C . ASP A 1 107 ? -12.786 3.640 28.650 1.00 92.69 107 ASP A C 1
ATOM 877 O O . ASP A 1 107 ? -13.254 4.238 29.623 1.00 92.69 107 ASP A O 1
ATOM 881 N N . PHE A 1 108 ? -13.245 2.434 28.297 1.00 92.44 108 PHE A N 1
ATOM 882 C CA . PHE A 1 108 ? -14.336 1.742 28.980 1.00 92.44 108 PHE A CA 1
ATOM 883 C C . PHE A 1 108 ? -14.097 1.575 30.480 1.00 92.44 108 PHE A C 1
ATOM 885 O O . PHE A 1 108 ? -14.985 1.889 31.271 1.00 92.44 108 PHE A O 1
ATOM 892 N N . TRP A 1 109 ? -12.906 1.116 30.881 1.00 88.38 109 TRP A N 1
ATOM 893 C CA . TRP A 1 109 ? -12.603 0.904 32.299 1.00 88.38 109 TRP A CA 1
ATOM 894 C C . TRP A 1 109 ? -12.669 2.222 33.075 1.00 88.38 109 TRP A C 1
ATOM 896 O O . TRP A 1 109 ? -13.352 2.323 34.091 1.00 88.38 109 TRP A O 1
ATOM 906 N N . PHE A 1 110 ? -12.043 3.269 32.535 1.00 87.75 110 PHE A N 1
ATOM 907 C CA . PHE A 1 110 ? -12.080 4.603 33.127 1.00 87.75 110 PHE A CA 1
ATOM 908 C C . PHE A 1 110 ? -13.518 5.132 33.256 1.00 87.75 110 PHE A C 1
ATOM 910 O O . PHE A 1 110 ? -13.877 5.718 34.280 1.00 87.75 110 PHE A O 1
ATOM 917 N N . ALA A 1 111 ? -14.357 4.896 32.242 1.00 88.75 111 ALA A N 1
ATOM 918 C CA . ALA A 1 111 ? -15.749 5.330 32.233 1.00 88.75 111 ALA A CA 1
ATOM 919 C C . ALA A 1 111 ? -16.571 4.710 33.373 1.00 88.75 111 ALA A C 1
ATOM 921 O O . ALA A 1 111 ? -17.408 5.404 33.960 1.00 88.75 111 ALA A O 1
ATOM 922 N N . ILE A 1 112 ? -16.340 3.434 33.695 1.00 87.44 112 ILE A N 1
ATOM 923 C CA . ILE A 1 112 ? -17.105 2.727 34.731 1.00 87.44 112 ILE A CA 1
ATOM 924 C C . ILE A 1 112 ? -16.568 2.941 36.151 1.00 87.44 112 ILE A C 1
ATOM 926 O O . ILE A 1 112 ? -17.351 2.809 37.087 1.00 87.44 112 ILE A O 1
ATOM 930 N N . THR A 1 113 ? -15.291 3.305 36.332 1.00 84.75 113 THR A N 1
ATOM 931 C CA . THR A 1 113 ? -14.700 3.466 37.676 1.00 84.75 113 THR A CA 1
ATOM 932 C C . THR A 1 113 ? -14.618 4.908 38.175 1.00 84.75 113 THR A C 1
ATOM 934 O O . THR A 1 113 ? -14.692 5.127 39.380 1.00 84.75 113 THR A O 1
ATOM 937 N N . ASN A 1 114 ? -14.444 5.898 37.290 1.00 78.69 114 ASN A N 1
ATOM 938 C CA . ASN A 1 114 ? -14.008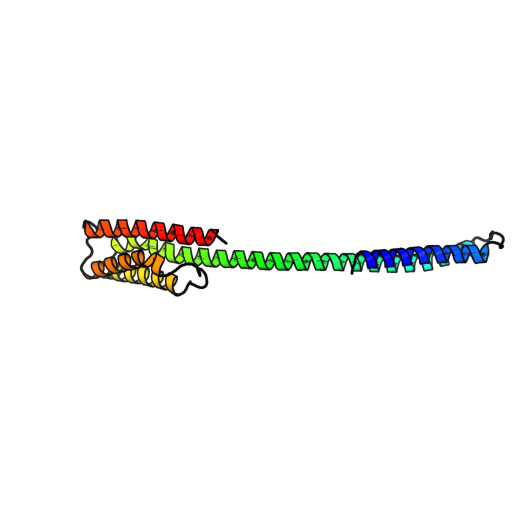 7.245 37.699 1.00 78.69 114 ASN A CA 1
ATOM 939 C C . ASN A 1 114 ? -15.056 8.351 37.494 1.00 78.69 114 ASN A C 1
ATOM 941 O O . ASN A 1 114 ? -14.808 9.507 37.836 1.00 78.69 114 ASN A O 1
ATOM 945 N N . GLY A 1 115 ? -16.217 8.023 36.926 1.00 71.00 115 GLY A N 1
ATOM 946 C CA . GLY A 1 115 ? -17.283 8.981 36.646 1.00 71.00 115 GLY A CA 1
ATOM 947 C C . GLY A 1 115 ? -18.353 9.024 37.733 1.00 71.00 115 GLY A C 1
ATOM 948 O O . GLY A 1 115 ? -18.694 8.014 38.347 1.00 71.00 115 GLY A O 1
ATOM 949 N N . ASN A 1 116 ? -18.974 10.190 37.922 1.00 81.31 116 ASN A N 1
ATOM 950 C CA . ASN A 1 116 ? -20.310 10.201 38.519 1.00 81.31 116 ASN A CA 1
ATOM 951 C C . ASN A 1 116 ? -21.314 9.514 37.567 1.00 81.31 116 ASN A C 1
ATOM 953 O O . ASN A 1 116 ? -21.051 9.353 36.376 1.00 81.31 116 ASN A O 1
ATOM 957 N N . ARG A 1 117 ? -22.502 9.148 38.064 1.00 80.62 117 ARG A N 1
ATOM 958 C CA . ARG A 1 117 ? -23.513 8.400 37.284 1.00 80.62 117 ARG A CA 1
ATOM 959 C C . ARG A 1 117 ? -23.791 8.990 35.895 1.00 80.62 117 ARG A C 1
ATOM 961 O O . ARG A 1 117 ? -23.980 8.238 34.942 1.00 80.62 117 ARG A O 1
ATOM 968 N N . GLN A 1 118 ? -23.843 10.317 35.788 1.00 85.25 118 GLN A N 1
ATOM 969 C CA . GLN A 1 118 ? -24.113 10.992 34.523 1.00 85.25 118 GLN A CA 1
ATOM 970 C C . GLN A 1 118 ? -22.907 10.902 33.582 1.00 85.25 118 GLN A C 1
ATOM 972 O O . GLN A 1 118 ? -23.063 10.492 32.437 1.00 85.25 118 GLN A O 1
ATOM 977 N N . GLN A 1 119 ? -21.704 11.178 34.089 1.00 86.75 119 GLN A N 1
ATOM 978 C CA . GLN A 1 119 ? -20.457 11.052 33.332 1.00 86.75 119 GLN A CA 1
ATOM 979 C C . GLN A 1 119 ? -20.237 9.626 32.821 1.00 86.75 119 GLN A C 1
ATOM 981 O O . GLN A 1 119 ? -19.922 9.445 31.652 1.00 86.75 119 GLN A O 1
ATOM 986 N N . THR A 1 120 ? -20.463 8.607 33.653 1.00 87.56 120 THR A N 1
ATOM 987 C CA . THR A 1 120 ? -20.344 7.205 33.233 1.00 87.56 120 THR A CA 1
ATOM 988 C C . THR A 1 120 ? -21.322 6.870 32.114 1.00 87.56 120 THR A C 1
ATOM 990 O O . THR A 1 120 ? -20.936 6.266 31.115 1.00 87.56 120 THR A O 1
ATOM 993 N N . LYS A 1 121 ? -22.586 7.295 32.236 1.00 88.31 121 LYS A N 1
ATOM 994 C CA . LYS A 1 121 ? -23.596 7.079 31.195 1.00 88.31 121 LYS A CA 1
ATOM 995 C C . LYS A 1 121 ? -23.204 7.756 29.879 1.00 88.31 121 LYS A C 1
ATOM 997 O O . LYS A 1 121 ? -23.316 7.129 28.827 1.00 88.31 121 LYS A O 1
ATOM 1002 N N . ASP A 1 122 ? -22.750 9.003 29.941 1.00 90.31 122 ASP A N 1
ATOM 1003 C CA . ASP A 1 122 ? -22.371 9.778 28.760 1.00 90.31 122 ASP A CA 1
ATOM 1004 C C . ASP A 1 122 ? -21.136 9.174 28.078 1.00 90.31 122 ASP A C 1
ATOM 1006 O O . ASP A 1 122 ? -21.153 8.944 26.867 1.00 90.31 122 ASP A O 1
ATOM 1010 N N . SER A 1 123 ? -20.111 8.803 28.852 1.00 91.56 123 SER A N 1
ATOM 1011 C CA . SER A 1 123 ? -18.920 8.116 28.344 1.00 91.56 123 SER A CA 1
ATOM 1012 C C . SER A 1 123 ? -19.273 6.780 27.691 1.00 91.56 123 SER A C 1
ATOM 1014 O O . SER A 1 123 ? -18.905 6.545 26.545 1.00 91.56 123 SER A O 1
ATOM 1016 N N . LEU A 1 124 ? -20.064 5.925 28.348 1.00 92.56 124 LEU A N 1
ATOM 1017 C CA . LEU A 1 124 ? -20.486 4.639 27.778 1.00 92.56 124 LEU A CA 1
ATOM 1018 C C . LEU A 1 124 ? -21.328 4.807 26.505 1.00 92.56 124 LEU A C 1
ATOM 1020 O O . LEU A 1 124 ? -21.188 4.032 25.555 1.00 92.56 124 LEU A O 1
ATOM 1024 N N . PHE A 1 125 ? -22.182 5.833 26.453 1.00 93.50 125 PHE A N 1
ATOM 1025 C CA . PHE A 1 125 ? -22.949 6.157 25.253 1.00 93.50 125 PHE A CA 1
ATOM 1026 C C . PHE A 1 125 ? -22.036 6.571 24.091 1.00 93.50 125 PHE A C 1
ATOM 1028 O O . PHE A 1 125 ? -22.233 6.103 22.964 1.00 93.50 125 PHE A O 1
ATOM 1035 N N . ILE A 1 126 ? -21.026 7.406 24.355 1.00 94.31 126 ILE A N 1
ATOM 1036 C CA . ILE A 1 126 ? -20.021 7.815 23.364 1.00 94.31 126 ILE A CA 1
ATOM 1037 C C . ILE A 1 126 ? -19.241 6.596 22.868 1.00 94.31 126 ILE A C 1
ATOM 1039 O O . ILE A 1 126 ? -19.153 6.395 21.652 1.00 94.31 126 ILE A O 1
ATOM 1043 N N . ILE A 1 127 ? -18.759 5.752 23.788 1.00 95.88 127 ILE A N 1
ATOM 1044 C CA . ILE A 1 127 ? -17.990 4.543 23.476 1.00 95.88 127 ILE A CA 1
ATOM 1045 C C . ILE A 1 127 ? -18.780 3.647 22.526 1.00 95.88 127 ILE A C 1
ATOM 1047 O O . ILE A 1 127 ? -18.302 3.315 21.436 1.00 95.88 127 ILE A O 1
ATOM 1051 N N . ARG A 1 128 ? -20.026 3.323 22.892 1.00 95.25 128 ARG A N 1
ATOM 1052 C CA . ARG A 1 128 ? -20.910 2.483 22.081 1.00 95.25 128 ARG A CA 1
ATOM 1053 C C . ARG A 1 128 ? -21.231 3.112 20.728 1.00 95.25 128 ARG A C 1
ATOM 1055 O O . ARG A 1 128 ? -21.205 2.428 19.708 1.00 95.25 128 ARG A O 1
ATOM 1062 N N . THR A 1 129 ? -21.522 4.409 20.692 1.00 94.31 129 THR A N 1
ATOM 1063 C CA . THR A 1 129 ? -21.881 5.106 19.447 1.00 94.31 129 THR A CA 1
ATOM 1064 C C . THR A 1 129 ? -20.721 5.118 18.458 1.00 94.31 129 THR A C 1
ATOM 1066 O O . THR A 1 129 ? -20.920 4.821 17.278 1.00 94.31 129 THR A O 1
ATOM 1069 N N . ARG A 1 130 ? -19.503 5.410 18.924 1.00 95.44 130 ARG A N 1
ATOM 1070 C CA . ARG A 1 130 ? -18.294 5.389 18.090 1.00 95.44 130 ARG A CA 1
ATOM 1071 C C . ARG A 1 130 ? -17.977 3.986 17.591 1.00 95.44 130 ARG A C 1
ATOM 1073 O O . ARG A 1 130 ? -17.708 3.823 16.402 1.00 95.44 130 ARG A O 1
ATOM 1080 N N . PHE A 1 131 ? -18.112 2.975 18.447 1.00 95.56 131 PHE A N 1
ATOM 1081 C CA . PHE A 1 131 ? -17.958 1.578 18.051 1.00 95.56 131 PHE A CA 1
ATOM 1082 C C . PHE A 1 131 ? -18.960 1.170 16.954 1.00 95.56 131 PHE A C 1
ATOM 1084 O O . PHE A 1 131 ? -18.569 0.676 15.897 1.00 95.56 131 PHE A O 1
ATOM 1091 N N . ILE A 1 132 ? -20.253 1.461 17.132 1.00 93.00 132 ILE A N 1
ATOM 1092 C CA . ILE A 1 132 ? -21.278 1.168 16.115 1.00 93.00 132 ILE A CA 1
ATOM 1093 C C . ILE A 1 132 ? -21.013 1.940 14.820 1.00 93.00 132 ILE A C 1
ATOM 1095 O O . ILE A 1 132 ? -21.178 1.393 13.728 1.00 93.00 132 ILE A O 1
ATOM 1099 N N . SER A 1 133 ? -20.619 3.210 14.928 1.00 92.88 133 SER A N 1
ATOM 1100 C CA . SER A 1 133 ? -20.285 4.049 13.777 1.00 92.88 133 SER A CA 1
ATOM 1101 C C . SER A 1 133 ? -19.122 3.456 12.981 1.00 92.88 133 SER A C 1
ATOM 1103 O O . SER A 1 133 ? -19.207 3.352 11.755 1.00 92.88 133 SER A O 1
ATOM 1105 N N . PHE A 1 134 ? -18.081 2.979 13.669 1.00 94.31 134 PHE A N 1
ATOM 1106 C CA . PHE A 1 134 ? -16.962 2.270 13.059 1.00 94.31 134 PHE A CA 1
ATOM 1107 C C . PHE A 1 134 ? -17.454 1.052 12.261 1.00 94.31 134 PHE A C 1
ATOM 1109 O O . PHE A 1 134 ? -17.220 0.972 11.054 1.00 94.31 134 PHE A O 1
ATOM 1116 N N . ILE A 1 135 ? -18.238 0.174 12.892 1.00 91.25 135 ILE A N 1
ATOM 1117 C CA . ILE A 1 135 ? -18.755 -1.048 12.259 1.00 91.25 135 ILE A CA 1
ATOM 1118 C C . ILE A 1 135 ? -19.678 -0.761 11.065 1.00 91.25 135 ILE A C 1
ATOM 1120 O O . ILE A 1 135 ? -19.617 -1.454 10.050 1.00 91.25 135 ILE A O 1
ATOM 1124 N N . LYS A 1 136 ? -20.532 0.265 11.148 1.00 88.88 136 LYS A N 1
ATOM 1125 C CA . LYS A 1 136 ? -21.498 0.581 10.083 1.00 88.88 136 LYS A CA 1
ATOM 1126 C C . LYS A 1 136 ? -20.888 1.358 8.922 1.00 88.88 136 LYS A C 1
ATOM 1128 O O . LYS A 1 136 ? -21.233 1.101 7.769 1.00 88.88 136 LYS A O 1
ATOM 1133 N N . HIS A 1 137 ? -20.015 2.321 9.203 1.00 88.75 137 HIS A N 1
ATOM 1134 C CA . HIS A 1 137 ? -19.598 3.317 8.212 1.00 88.75 137 HIS A CA 1
ATOM 1135 C C . HIS A 1 137 ? -18.186 3.092 7.659 1.00 88.75 137 HIS A C 1
ATOM 1137 O O . HIS A 1 137 ? -17.858 3.618 6.593 1.00 88.75 137 HIS A O 1
ATOM 1143 N N . LYS A 1 138 ? -17.351 2.268 8.307 1.00 88.75 138 LYS A N 1
ATOM 1144 C CA . LYS A 1 138 ? -15.992 1.959 7.823 1.00 88.75 138 LYS A CA 1
ATOM 1145 C C . LYS A 1 138 ? -15.917 0.710 6.938 1.00 88.75 138 LYS A C 1
ATOM 1147 O O . LYS A 1 138 ? -14.820 0.258 6.628 1.00 88.75 138 LYS A O 1
ATOM 1152 N N . LYS A 1 139 ? -17.051 0.219 6.420 1.00 87.00 139 LYS A N 1
ATOM 1153 C CA . LYS A 1 139 ? -17.116 -0.913 5.471 1.00 87.00 139 LYS A CA 1
ATOM 1154 C C . LYS A 1 139 ? -16.235 -0.727 4.226 1.00 87.00 139 LYS A C 1
ATOM 1156 O O . LYS A 1 139 ? -15.735 -1.693 3.676 1.00 87.00 139 LYS A O 1
ATOM 1161 N N . HIS A 1 140 ? -16.008 0.509 3.784 1.00 87.69 140 HIS A N 1
ATOM 1162 C CA . HIS A 1 140 ? -15.107 0.792 2.660 1.00 87.69 140 HIS A CA 1
ATOM 1163 C C . HIS A 1 140 ? -13.620 0.545 2.989 1.00 87.69 140 HIS A C 1
ATOM 1165 O O . HIS A 1 140 ? -12.838 0.260 2.087 1.00 87.69 140 HIS A O 1
ATOM 1171 N N . LEU A 1 141 ? -13.226 0.643 4.265 1.00 89.81 141 LEU A N 1
ATOM 1172 C CA . LEU A 1 141 ? -11.881 0.297 4.740 1.00 89.81 141 LEU A CA 1
ATOM 1173 C C . LEU A 1 141 ? -11.789 -1.182 5.125 1.00 89.81 141 LEU A C 1
ATOM 1175 O O . LEU A 1 141 ? -10.742 -1.793 4.920 1.00 89.81 141 LEU A O 1
ATOM 1179 N N . PHE A 1 142 ? -12.885 -1.746 5.635 1.00 90.75 142 PHE A N 1
ATOM 1180 C CA . PHE A 1 142 ? -12.989 -3.115 6.136 1.00 90.75 142 PHE A CA 1
ATOM 1181 C C . PHE A 1 142 ? -14.163 -3.874 5.479 1.00 90.75 142 PHE A C 1
ATOM 1183 O O . PHE A 1 142 ? -15.159 -4.154 6.146 1.00 90.75 142 PHE A O 1
ATOM 1190 N N . PRO A 1 143 ? -14.107 -4.169 4.167 1.00 85.69 143 PRO A N 1
ATOM 1191 C CA . PRO A 1 143 ? -15.219 -4.789 3.437 1.00 85.69 143 PRO A CA 1
ATOM 1192 C C . PRO A 1 143 ? -15.603 -6.188 3.927 1.00 85.69 143 PRO A C 1
ATOM 1194 O O . PRO A 1 143 ? -16.782 -6.539 3.857 1.00 85.69 143 PRO A O 1
ATOM 1197 N N . ASP A 1 144 ? -14.642 -6.954 4.443 1.00 85.50 144 ASP A N 1
ATOM 1198 C CA . ASP A 1 144 ? -14.845 -8.350 4.855 1.00 85.50 144 ASP A CA 1
ATOM 1199 C C . ASP A 1 144 ? -15.334 -8.495 6.298 1.00 85.50 144 ASP A C 1
ATOM 1201 O O . ASP A 1 144 ? -15.698 -9.588 6.728 1.00 85.50 144 ASP A O 1
ATOM 1205 N N . ILE A 1 145 ? -15.383 -7.385 7.034 1.00 85.56 145 ILE A N 1
ATOM 1206 C CA . ILE A 1 145 ? -15.862 -7.350 8.407 1.00 85.56 145 ILE A CA 1
ATOM 1207 C C . ILE A 1 145 ? -17.380 -7.231 8.411 1.00 85.56 145 ILE A C 1
ATOM 1209 O O . ILE A 1 145 ? -17.953 -6.217 7.994 1.00 85.56 145 ILE A O 1
ATOM 1213 N N . LYS A 1 146 ? -18.052 -8.263 8.923 1.00 86.88 146 LYS A N 1
ATOM 1214 C CA . LYS A 1 146 ? -19.507 -8.248 9.071 1.00 86.88 146 LYS A CA 1
ATOM 1215 C C . LYS A 1 146 ? -19.893 -7.652 10.424 1.00 86.88 146 LYS A C 1
ATOM 1217 O O . LYS A 1 146 ? -19.357 -8.077 11.442 1.00 86.88 146 LYS A O 1
ATOM 1222 N N . PRO A 1 147 ? -20.900 -6.761 10.491 1.00 85.88 147 PRO A N 1
ATOM 1223 C CA . PRO A 1 147 ? -21.399 -6.243 11.766 1.00 85.88 147 PRO A CA 1
ATOM 1224 C C . PRO A 1 147 ? -21.813 -7.322 12.775 1.00 85.88 147 PRO A C 1
ATOM 1226 O O . PRO A 1 147 ? -21.697 -7.116 13.978 1.00 85.88 147 PRO A O 1
ATOM 1229 N N . SER A 1 148 ? -22.263 -8.481 12.287 1.00 87.75 148 SER A N 1
ATOM 1230 C CA . SER A 1 148 ? -22.620 -9.634 13.116 1.00 87.75 148 SER A CA 1
ATOM 1231 C C . SER A 1 148 ? -21.433 -10.244 13.867 1.00 87.75 148 SER A C 1
ATOM 1233 O O . SER A 1 148 ? -21.646 -10.848 14.910 1.00 87.75 148 SER A O 1
ATOM 1235 N N . GLU A 1 149 ? -20.197 -10.091 13.371 1.00 87.69 149 GLU A N 1
ATOM 1236 C CA . GLU A 1 149 ? -18.990 -10.629 14.027 1.00 87.69 149 GLU A CA 1
ATOM 1237 C C . GLU A 1 149 ? -18.728 -9.978 15.388 1.00 87.69 149 GLU A C 1
ATOM 1239 O O . GLU A 1 149 ? -18.083 -10.587 16.232 1.00 87.69 149 GLU A O 1
ATOM 1244 N N . PHE A 1 150 ? -19.263 -8.776 15.628 1.00 92.38 150 PHE A N 1
ATOM 1245 C CA . PHE A 1 150 ? -19.051 -8.045 16.879 1.00 92.38 150 PHE A CA 1
ATOM 1246 C C . PHE A 1 150 ? -20.351 -7.677 17.595 1.00 92.38 150 PHE A C 1
ATOM 1248 O O . PHE A 1 150 ? -20.404 -6.737 18.391 1.00 92.38 150 PHE A O 1
ATOM 1255 N N . GLN A 1 151 ? -21.418 -8.427 17.318 1.00 92.19 151 GLN A N 1
ATOM 1256 C CA . GLN A 1 151 ? -22.709 -8.217 17.963 1.00 92.19 151 GLN A CA 1
ATOM 1257 C C . GLN A 1 151 ? -22.640 -8.472 19.476 1.00 92.19 151 GLN A C 1
ATOM 1259 O O . GLN A 1 151 ? -23.298 -7.768 20.238 1.00 92.19 151 GLN A O 1
ATOM 1264 N N . ASN A 1 152 ? -21.804 -9.416 19.918 1.00 93.62 152 ASN A N 1
ATOM 1265 C CA . ASN A 1 152 ? -21.574 -9.683 21.340 1.00 93.62 152 ASN A CA 1
ATOM 1266 C C . ASN A 1 152 ? -20.994 -8.461 22.059 1.00 93.62 152 ASN A C 1
ATOM 1268 O O . ASN A 1 152 ? -21.512 -8.065 23.099 1.00 93.62 152 ASN A O 1
ATOM 1272 N N . LEU A 1 153 ? -19.990 -7.811 21.464 1.00 93.75 153 LEU A N 1
ATOM 1273 C CA . LEU A 1 153 ? -19.388 -6.600 22.019 1.00 93.75 153 LEU A CA 1
ATOM 1274 C C . LEU A 1 153 ? -20.400 -5.442 22.112 1.00 93.75 153 LEU A C 1
ATOM 1276 O O . LEU A 1 153 ? -20.460 -4.761 23.135 1.00 93.75 153 LEU A O 1
ATOM 1280 N N . ASP A 1 154 ? -21.251 -5.249 21.093 1.00 94.75 154 ASP A N 1
ATOM 1281 C CA . ASP A 1 154 ? -22.339 -4.256 21.163 1.00 94.75 154 ASP A CA 1
ATOM 1282 C C . ASP A 1 154 ? -23.363 -4.594 22.259 1.00 94.75 154 ASP A C 1
ATOM 1284 O O . ASP A 1 154 ? -23.816 -3.704 22.983 1.00 94.75 154 ASP A O 1
ATOM 1288 N N . ASN A 1 155 ? -23.716 -5.874 22.406 1.00 94.62 155 ASN A N 1
ATOM 1289 C CA . ASN A 1 155 ? -24.642 -6.326 23.441 1.00 94.62 155 ASN A CA 1
ATOM 1290 C C . ASN A 1 155 ? -24.089 -6.041 24.843 1.00 94.62 155 ASN A C 1
ATOM 1292 O O . ASN A 1 155 ? -24.819 -5.495 25.665 1.00 94.62 155 ASN A O 1
ATOM 1296 N N . ILE A 1 156 ? -22.805 -6.319 25.090 1.00 94.12 156 ILE A N 1
ATOM 1297 C CA . ILE A 1 156 ? -22.149 -6.029 26.373 1.00 94.12 156 ILE A CA 1
ATOM 1298 C C . ILE A 1 156 ? -22.143 -4.522 26.648 1.00 94.12 156 ILE A C 1
ATOM 1300 O O . ILE A 1 156 ? -22.572 -4.084 27.714 1.00 94.12 156 ILE A O 1
ATOM 1304 N N . LEU A 1 157 ? -21.748 -3.700 25.671 1.00 93.50 157 LEU A N 1
ATOM 1305 C CA . LEU A 1 157 ? -21.778 -2.239 25.811 1.00 93.50 157 LEU A CA 1
ATOM 1306 C C . LEU A 1 157 ? -23.190 -1.713 26.109 1.00 93.50 157 LEU A C 1
ATOM 1308 O O . LEU A 1 157 ? -23.363 -0.778 26.893 1.00 93.50 157 LEU A O 1
ATOM 1312 N N . LYS A 1 158 ? -24.215 -2.315 25.499 1.00 94.00 158 LYS A N 1
ATOM 1313 C CA . LYS A 1 158 ? -25.622 -1.987 25.750 1.00 94.00 158 LYS A CA 1
ATOM 1314 C C . LYS A 1 158 ? -26.065 -2.406 27.155 1.00 94.00 158 LYS A C 1
ATOM 1316 O O . LYS A 1 158 ? -26.765 -1.636 27.811 1.00 94.00 158 LYS A O 1
ATOM 1321 N N . GLU A 1 159 ? -25.662 -3.587 27.613 1.00 92.12 159 GLU A N 1
ATOM 1322 C CA . GLU A 1 159 ? -25.929 -4.102 28.960 1.00 92.12 159 GLU A CA 1
ATOM 1323 C C . GLU A 1 159 ? -25.339 -3.163 30.021 1.00 92.12 159 GLU A C 1
ATOM 1325 O O . GLU A 1 159 ? -26.057 -2.671 30.891 1.00 92.12 159 GLU A O 1
ATOM 1330 N N . VAL A 1 160 ? -24.057 -2.817 29.883 1.00 89.56 160 VAL A N 1
ATOM 1331 C CA . VAL A 1 160 ? -23.338 -1.940 30.817 1.00 89.56 160 VAL A CA 1
ATOM 1332 C C . VAL A 1 160 ? -23.947 -0.536 30.834 1.00 89.56 160 VAL A C 1
ATOM 1334 O O . VAL A 1 160 ? -24.167 0.037 31.901 1.00 89.56 160 VAL A O 1
ATOM 1337 N N . LEU A 1 161 ? -24.322 0.008 29.671 1.00 89.12 161 LEU A N 1
ATOM 1338 C CA . LEU A 1 161 ? -25.035 1.286 29.587 1.00 89.12 161 LEU A CA 1
ATOM 1339 C C . LEU A 1 161 ? -26.404 1.240 30.293 1.00 89.12 161 LEU A C 1
ATOM 1341 O O . LEU A 1 161 ? -26.799 2.203 30.958 1.00 89.12 161 LEU A O 1
ATOM 1345 N N . ASN A 1 162 ? -27.130 0.124 30.187 1.00 88.31 162 ASN A N 1
ATOM 1346 C CA . ASN A 1 162 ? -28.392 -0.064 30.902 1.00 88.31 162 ASN A CA 1
ATOM 1347 C C . ASN A 1 162 ? -28.171 -0.135 32.418 1.00 88.31 162 ASN A C 1
ATOM 1349 O O . ASN A 1 162 ? -28.972 0.422 33.170 1.00 88.31 162 ASN A O 1
ATOM 1353 N N . GLN A 1 163 ? -27.089 -0.754 32.886 1.00 84.50 163 GLN A N 1
ATOM 1354 C CA . GLN A 1 163 ? -26.754 -0.787 34.313 1.00 84.50 163 GLN A CA 1
ATOM 1355 C C . GLN A 1 163 ? -26.291 0.580 34.840 1.00 84.50 163 GLN A C 1
ATOM 1357 O O . GLN A 1 163 ? -26.732 1.007 35.909 1.00 84.50 163 GLN A O 1
ATOM 1362 N N . ALA A 1 164 ? -25.543 1.353 34.042 1.00 79.62 164 ALA A N 1
ATOM 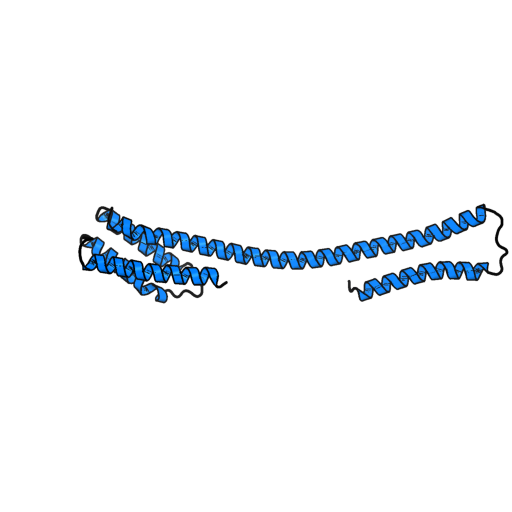1363 C CA . ALA A 1 164 ? -25.211 2.756 34.332 1.00 79.62 164 ALA A CA 1
ATOM 1364 C C . ALA A 1 164 ? -26.454 3.604 34.616 1.00 79.62 164 ALA A C 1
ATOM 1366 O O . ALA A 1 164 ? -26.458 4.485 35.481 1.00 79.62 164 ALA A O 1
ATOM 1367 N N . SER A 1 165 ? -27.559 3.290 33.937 1.00 71.19 165 SER A N 1
ATOM 1368 C CA . SER A 1 165 ? -28.831 3.964 34.163 1.00 71.19 165 SER A CA 1
ATOM 1369 C C . SER A 1 165 ? -29.474 3.652 35.518 1.00 71.19 165 SER A C 1
ATOM 1371 O O . SER A 1 165 ? -30.346 4.415 35.917 1.00 71.19 165 SER A O 1
ATOM 1373 N N . LYS A 1 166 ? -29.055 2.612 36.255 1.00 73.69 166 LYS A N 1
ATOM 1374 C CA . LYS A 1 166 ? -29.676 2.158 37.518 1.00 73.69 166 LYS A CA 1
ATOM 1375 C C . LYS A 1 166 ? -28.838 2.402 38.785 1.00 73.69 166 LYS A C 1
ATOM 1377 O O . LYS A 1 166 ? -29.425 2.343 39.861 1.00 73.69 166 LYS A O 1
ATOM 1382 N N . LYS A 1 167 ? -27.563 2.811 38.637 1.00 68.06 167 LYS A N 1
ATOM 1383 C CA . LYS A 1 167 ? -26.470 2.950 39.639 1.00 68.06 167 LYS A CA 1
ATOM 1384 C C . LYS A 1 167 ? -25.471 1.803 39.442 1.00 68.06 167 LYS A C 1
ATOM 1386 O O . LYS A 1 167 ? -25.812 0.658 39.699 1.00 68.06 167 LYS A O 1
ATOM 1391 N N . ILE A 1 168 ? -24.274 2.128 38.950 1.00 69.50 168 ILE A N 1
ATOM 1392 C CA . ILE A 1 168 ? -23.184 1.159 38.801 1.00 69.50 168 ILE A CA 1
ATOM 1393 C C . ILE A 1 168 ? -22.566 0.903 40.168 1.00 69.50 168 ILE A C 1
ATOM 1395 O O . ILE A 1 168 ? -22.185 1.843 40.866 1.00 69.50 168 ILE A O 1
ATOM 1399 N N . ASP A 1 169 ? -22.481 -0.373 40.509 1.00 75.38 169 ASP A N 1
ATOM 1400 C CA . ASP A 1 169 ? -21.624 -0.896 41.558 1.00 75.38 169 ASP A CA 1
ATOM 1401 C C . ASP A 1 169 ? -20.664 -1.887 40.888 1.00 75.38 169 ASP A C 1
ATOM 1403 O O . ASP A 1 169 ? -21.069 -2.961 40.429 1.00 75.38 169 ASP A O 1
ATOM 1407 N N . VAL A 1 170 ? -19.414 -1.447 40.721 1.00 76.25 170 VAL A N 1
ATOM 1408 C CA . VAL A 1 170 ? -18.387 -2.153 39.936 1.00 76.25 170 VAL A CA 1
ATOM 1409 C C . VAL A 1 170 ? -17.950 -3.444 40.637 1.00 76.25 170 VAL A C 1
ATOM 1411 O O . VAL A 1 170 ? -17.496 -4.369 39.969 1.00 76.25 170 VAL A O 1
ATOM 1414 N N . ASP A 1 171 ? -18.166 -3.540 41.951 1.00 80.12 171 ASP A N 1
ATOM 1415 C CA . ASP A 1 171 ? -17.759 -4.684 42.773 1.00 80.12 171 ASP A CA 1
ATOM 1416 C C . ASP A 1 171 ? -18.802 -5.814 42.778 1.00 80.12 171 ASP A C 1
ATOM 1418 O O . ASP A 1 171 ? -18.609 -6.864 43.397 1.00 80.12 171 ASP A O 1
ATOM 1422 N N . THR A 1 172 ? -19.924 -5.634 42.075 1.00 84.50 172 THR A N 1
ATOM 1423 C CA . THR A 1 172 ? -20.930 -6.689 41.947 1.00 84.50 172 THR A CA 1
ATOM 1424 C C . THR A 1 172 ? -20.417 -7.831 41.061 1.00 84.50 172 THR A C 1
ATOM 1426 O O . THR A 1 172 ? -19.825 -7.577 40.008 1.00 84.50 172 THR A O 1
ATOM 1429 N N . PRO A 1 173 ? -20.699 -9.105 41.405 1.00 86.75 173 PRO A N 1
ATOM 1430 C CA . PRO A 1 173 ? -20.316 -10.249 40.570 1.00 86.75 173 PRO A CA 1
ATOM 1431 C C . PRO A 1 173 ? -20.814 -10.145 39.121 1.00 86.75 173 PRO A C 1
ATOM 1433 O O . PRO A 1 173 ? -20.161 -10.616 38.193 1.00 86.75 173 PRO A O 1
ATOM 1436 N N . GLU A 1 174 ? -21.970 -9.507 38.923 1.00 86.94 174 GLU A N 1
ATOM 1437 C CA . GLU A 1 174 ? -22.571 -9.264 37.611 1.00 86.94 174 GLU A CA 1
ATOM 1438 C C . GLU A 1 174 ? -21.739 -8.287 36.769 1.00 86.94 174 GLU A C 1
ATOM 1440 O O . GLU A 1 174 ? -21.468 -8.575 35.601 1.00 86.94 174 GLU A O 1
ATOM 1445 N N . MET A 1 175 ? -21.286 -7.167 37.349 1.00 85.75 175 MET A N 1
ATOM 1446 C CA . MET A 1 175 ? -20.431 -6.215 36.636 1.00 85.75 175 MET A CA 1
ATOM 1447 C C . MET A 1 175 ? -19.033 -6.761 36.386 1.00 85.75 175 MET A C 1
ATOM 1449 O O . MET A 1 175 ? -18.514 -6.564 35.290 1.00 85.75 175 MET A O 1
ATOM 1453 N N . ILE A 1 176 ? -18.448 -7.483 37.344 1.00 88.00 176 ILE A N 1
ATOM 1454 C CA . ILE A 1 176 ? -17.145 -8.137 37.157 1.00 88.00 176 ILE A CA 1
ATOM 1455 C C . ILE A 1 176 ? -17.201 -9.059 35.936 1.00 88.00 176 ILE A C 1
ATOM 1457 O O . ILE A 1 176 ? -16.380 -8.931 35.028 1.00 88.00 176 ILE A O 1
ATOM 1461 N N . LYS A 1 177 ? -18.233 -9.906 35.849 1.00 91.00 177 LYS A N 1
ATOM 1462 C CA . LYS A 1 177 ? -18.430 -10.791 34.699 1.00 91.00 177 LYS A CA 1
ATOM 1463 C C . LYS A 1 177 ? -18.594 -10.020 33.386 1.00 91.00 177 LYS A C 1
ATOM 1465 O O . LYS A 1 177 ? -18.011 -10.404 32.378 1.00 91.00 177 LYS A O 1
ATOM 1470 N N . LEU A 1 178 ? -19.353 -8.921 33.381 1.00 90.38 178 LEU A N 1
ATOM 1471 C CA . LEU A 1 178 ? -19.511 -8.091 32.180 1.00 90.38 178 LEU A CA 1
ATOM 1472 C C . LEU A 1 178 ? -18.198 -7.456 31.723 1.00 90.38 178 LEU A C 1
ATOM 1474 O O . LEU A 1 178 ? -17.964 -7.351 30.521 1.00 90.38 178 LEU A O 1
ATOM 1478 N N . VAL A 1 179 ? -17.344 -7.039 32.657 1.00 90.19 179 VAL A N 1
ATOM 1479 C CA . VAL A 1 179 ? -16.012 -6.507 32.347 1.00 90.19 179 VAL A CA 1
ATOM 1480 C C . VAL A 1 179 ? -15.110 -7.604 31.777 1.00 90.19 179 VAL A C 1
ATOM 1482 O O . VAL A 1 179 ? -14.413 -7.360 30.793 1.00 90.19 179 VAL A O 1
ATOM 1485 N N . GLU A 1 180 ? -15.139 -8.812 32.339 1.00 91.88 180 GLU A N 1
ATOM 1486 C CA . GLU A 1 180 ? -14.385 -9.961 31.818 1.00 91.88 180 GLU A CA 1
ATOM 1487 C C . GLU A 1 180 ? -14.839 -10.343 30.400 1.00 91.88 180 GLU A C 1
ATOM 1489 O O . GLU A 1 180 ? -14.014 -10.484 29.491 1.00 91.88 180 GLU A O 1
ATOM 1494 N N . ASP A 1 181 ? -16.154 -10.443 30.186 1.00 94.31 181 ASP A N 1
ATOM 1495 C CA . ASP A 1 181 ? -16.745 -10.719 28.875 1.00 94.31 181 ASP A CA 1
ATOM 1496 C C . ASP A 1 181 ? -16.380 -9.611 27.872 1.00 94.31 181 ASP A C 1
ATOM 1498 O O . ASP A 1 181 ? -16.012 -9.894 26.728 1.00 94.31 181 ASP A O 1
ATOM 1502 N N . PHE A 1 182 ? -16.398 -8.347 28.306 1.00 94.31 182 PHE A N 1
ATOM 1503 C CA . PHE A 1 182 ? -15.982 -7.208 27.492 1.00 94.31 182 PHE A CA 1
ATOM 1504 C C . PHE A 1 182 ? -14.515 -7.307 27.067 1.00 94.31 182 PHE A C 1
ATOM 1506 O O . PHE A 1 182 ? -14.215 -7.170 25.883 1.00 94.31 182 PHE A O 1
ATOM 1513 N N . GLN A 1 183 ? -13.600 -7.578 28.001 1.00 93.75 183 GLN A N 1
ATOM 1514 C CA . GLN A 1 183 ? -12.170 -7.718 27.706 1.00 93.75 183 GLN A CA 1
ATOM 1515 C C . GLN A 1 183 ? -11.902 -8.855 26.717 1.00 93.75 183 GLN A C 1
ATOM 1517 O O . GLN A 1 183 ? -11.095 -8.708 25.793 1.00 93.75 183 GLN A O 1
ATOM 1522 N N . LYS A 1 184 ? -12.608 -9.978 26.872 1.00 95.38 184 LYS A N 1
ATOM 1523 C CA . LYS A 1 184 ? -12.516 -11.116 25.956 1.00 95.38 184 LYS A CA 1
ATOM 1524 C C . LYS A 1 184 ? -12.973 -10.746 24.544 1.00 95.38 184 LYS A C 1
ATOM 1526 O O . LYS A 1 184 ? -12.257 -11.018 23.579 1.00 95.38 184 LYS A O 1
ATOM 1531 N N . GLU A 1 185 ? -14.134 -10.112 24.414 1.00 95.00 185 GLU A N 1
ATOM 1532 C CA . GLU A 1 185 ? -14.679 -9.698 23.115 1.00 95.00 185 GLU A CA 1
ATOM 1533 C C . GLU A 1 185 ? -13.850 -8.577 22.468 1.00 95.00 185 GLU A C 1
ATOM 1535 O O . GLU A 1 185 ? -13.637 -8.585 21.255 1.00 95.00 185 GLU A O 1
ATOM 1540 N N . ILE A 1 186 ? -13.284 -7.665 23.261 1.00 94.56 186 ILE A N 1
ATOM 1541 C CA . ILE A 1 186 ? -12.300 -6.683 22.792 1.00 94.56 186 ILE A CA 1
ATOM 1542 C C . ILE A 1 186 ? -11.051 -7.363 22.236 1.00 94.56 186 ILE A C 1
ATOM 1544 O O . ILE A 1 186 ? -10.562 -6.982 21.173 1.00 94.56 186 ILE A O 1
ATOM 1548 N N . SER A 1 187 ? -10.520 -8.371 22.928 1.00 94.25 187 SER A N 1
ATOM 1549 C CA . SER A 1 187 ? -9.333 -9.092 22.465 1.00 94.25 187 SER A CA 1
ATOM 1550 C C . SER A 1 187 ? -9.591 -9.770 21.114 1.00 94.25 187 SER A C 1
ATOM 1552 O O . SER A 1 187 ? -8.768 -9.676 20.198 1.00 94.25 187 SER A O 1
ATOM 1554 N N . LEU A 1 188 ? -10.772 -10.378 20.952 1.00 93.44 188 LEU A N 1
ATOM 1555 C CA . LEU A 1 188 ? -11.223 -10.943 19.679 1.00 93.44 188 LEU A CA 1
ATOM 1556 C C . LEU A 1 188 ? -11.357 -9.869 18.595 1.00 93.44 188 LEU A C 1
ATOM 1558 O O . LEU A 1 188 ? -10.885 -10.075 17.475 1.00 93.44 188 LEU A O 1
ATOM 1562 N N . PHE A 1 189 ? -11.937 -8.714 18.929 1.00 94.50 189 PHE A N 1
ATOM 1563 C CA . PHE A 1 189 ? -12.024 -7.566 18.033 1.00 94.50 189 PHE A CA 1
ATOM 1564 C C . PHE A 1 189 ? -10.639 -7.105 17.562 1.00 94.50 189 PHE A C 1
ATOM 1566 O O . PHE A 1 189 ? -10.399 -7.032 16.356 1.00 94.50 189 PHE A O 1
ATOM 1573 N N . HIS A 1 190 ? -9.703 -6.861 18.483 1.00 94.50 190 HIS A N 1
ATOM 1574 C CA . HIS A 1 190 ? -8.341 -6.441 18.154 1.00 94.50 190 HIS A CA 1
ATOM 1575 C C . HIS A 1 190 ? -7.646 -7.441 17.240 1.00 94.50 190 HIS A C 1
ATOM 1577 O O . HIS A 1 190 ? -7.135 -7.056 16.189 1.00 94.50 190 HIS A O 1
ATOM 1583 N N . LYS A 1 191 ? -7.691 -8.728 17.598 1.00 93.69 191 LYS A N 1
ATOM 1584 C CA . LYS A 1 191 ? -7.099 -9.796 16.794 1.00 93.69 191 LYS A CA 1
ATOM 1585 C C . LYS A 1 191 ? -7.671 -9.803 15.376 1.00 93.69 191 LYS A C 1
ATOM 1587 O O . LYS A 1 191 ? -6.914 -9.812 14.410 1.00 93.69 191 LYS A O 1
ATOM 1592 N N . ARG A 1 192 ? -8.999 -9.741 15.243 1.00 91.38 192 ARG A N 1
ATOM 1593 C CA . ARG A 1 192 ? -9.680 -9.800 13.945 1.00 91.38 192 ARG A CA 1
ATOM 1594 C C . ARG A 1 192 ? -9.335 -8.612 13.050 1.00 91.38 192 ARG A C 1
ATOM 1596 O O . ARG A 1 192 ? -9.091 -8.785 11.858 1.00 91.38 192 ARG A O 1
ATOM 1603 N N . ILE A 1 193 ? -9.298 -7.409 13.620 1.00 92.56 193 ILE A N 1
ATOM 1604 C CA . ILE A 1 193 ? -8.954 -6.191 12.879 1.00 92.56 193 ILE A CA 1
ATOM 1605 C C . ILE A 1 193 ? -7.475 -6.201 12.474 1.00 92.56 193 ILE A C 1
ATOM 1607 O O . ILE A 1 193 ? -7.150 -5.828 11.349 1.00 92.56 193 ILE A O 1
ATOM 1611 N N . GLN A 1 194 ? -6.580 -6.656 13.352 1.00 91.75 194 GLN A N 1
ATOM 1612 C CA . GLN A 1 194 ? -5.150 -6.758 13.055 1.00 91.75 194 GLN A CA 1
ATOM 1613 C C . GLN A 1 194 ? -4.855 -7.781 11.958 1.00 91.75 194 GLN A C 1
ATOM 1615 O O . GLN A 1 194 ? -4.127 -7.459 11.022 1.00 91.75 194 GLN A O 1
ATOM 1620 N N . GLU A 1 195 ? -5.453 -8.975 12.024 1.00 91.00 195 GLU A N 1
ATOM 1621 C CA . GLU A 1 195 ? -5.364 -9.975 10.951 1.00 91.00 195 GLU A CA 1
ATOM 1622 C C . GLU A 1 195 ? -5.769 -9.360 9.609 1.00 91.00 195 GLU A C 1
ATOM 1624 O O . GLU A 1 195 ? -5.079 -9.539 8.609 1.00 91.00 195 GLU A O 1
ATOM 1629 N N . TYR A 1 196 ? -6.835 -8.559 9.605 1.00 88.12 196 TYR A N 1
ATOM 1630 C CA . TYR A 1 196 ? -7.298 -7.884 8.403 1.00 88.12 196 TYR A CA 1
ATOM 1631 C C . TYR A 1 196 ? -6.298 -6.855 7.863 1.00 88.12 196 TYR A C 1
ATOM 1633 O O . TYR A 1 196 ? -6.000 -6.846 6.669 1.00 88.12 196 TYR A O 1
ATOM 1641 N N . ILE A 1 197 ? -5.756 -6.004 8.741 1.00 89.44 197 ILE A N 1
ATOM 1642 C CA . ILE A 1 197 ? -4.750 -4.993 8.383 1.00 89.44 197 ILE A CA 1
ATOM 1643 C C . ILE A 1 197 ? -3.495 -5.643 7.781 1.00 89.44 197 ILE A C 1
ATOM 1645 O O . ILE A 1 197 ? -2.884 -5.049 6.896 1.00 89.44 197 ILE A O 1
ATOM 1649 N N . LEU A 1 198 ? -3.136 -6.847 8.237 1.00 85.75 198 LEU A N 1
ATOM 1650 C CA . LEU A 1 198 ? -1.943 -7.582 7.806 1.00 85.75 198 LEU A CA 1
ATOM 1651 C C . LEU A 1 198 ? -2.166 -8.500 6.590 1.00 85.75 198 LEU A C 1
ATOM 1653 O O . LEU A 1 198 ? -1.192 -8.936 5.983 1.00 85.75 198 LEU A O 1
ATOM 1657 N N . SER A 1 199 ? -3.417 -8.828 6.253 1.00 79.75 199 SER A N 1
ATOM 1658 C CA . SER A 1 199 ? -3.759 -9.806 5.204 1.00 79.75 199 SER A CA 1
ATOM 1659 C C . SER A 1 199 ? -3.763 -9.270 3.760 1.00 79.75 199 SER A C 1
ATOM 1661 O O . SER A 1 199 ? -3.943 -10.059 2.833 1.00 79.75 199 SER A O 1
ATOM 1663 N N . GLU A 1 200 ? -3.539 -7.967 3.549 1.00 59.09 200 GLU A N 1
ATOM 1664 C CA . GLU A 1 200 ? -3.444 -7.300 2.230 1.00 59.09 200 GLU A CA 1
ATOM 1665 C C . GLU A 1 200 ? -2.153 -6.482 2.082 1.00 59.09 200 GLU A C 1
ATOM 1667 O O . GLU A 1 200 ? -1.670 -6.361 0.930 1.00 59.09 200 GLU A O 1
#